Protein AF-A0A6M0RGK1-F1 (afdb_monomer_lite)

Organism: NCBI:txid2292702

pLDDT: mean 78.85, std 12.94, range [44.41, 95.88]

Secondary structure (DSSP, 8-state):
-EEEEEEETTEEEEEEEPPHHHHHHHHHH--SHHHHHHHHHIIIIIHHHHHHHS--PPP--S---------PPPHHHHHHHHHHHHHHHHHHH-GGG--HHHHHHHHHHHHHHHHHHH-PPPTT--TT--EEEHHHHHHHTTB---HHHHHHHHHHHHHHHHHHHSSPPEEEEEEETTEEEEEEEEEHHHHHHHHHHHHHHHHHHTT--B-

Foldseek 3Di:
DDFDFDQDPVGTDTDDDADPVRVLVCLVPDPDPVSVVVVCCCVPPFPVCCVVPVHDDPPPPPPPPPPPPPPDPQLVVVLVVLVVVVVVCCVVVPVVPPDVVNVLVSLVVNQVSVQVVQPDDPPPDDPPFDKDFLCVLLVVVQWDDDPVCSVVLNVVVQVVCCVPVVDGFDWGFHQDPSDTDITGIDRCVVCVVVSVVSSCVRCVVVVTDRD

Sequence (211 aa):
MELGLSDTLGGKQDLLTVNEPGLYELVFGSRKPEAKRFKRWLKHEVLPAIRKTGSYSLQKTDSVPEPQPLQLPPADVRLQNLAITMRDLKEMLGQDFINPRVQQNWCDMANNIVAGEQKQLPPGSEKADEWMGIVEFAEKLGYKVPQKLSSTLGKRAKAWFVETYNKNPYEERRLVNGRMCPVKLYNVTECGEGLSQIVREYLGEAGGLAA

Radius of gyration: 28.24 Å; chains: 1; bounding box: 71×49×56 Å

Structure (mmCIF, N/CA/C/O backbone):
data_AF-A0A6M0RGK1-F1
#
_entry.id   AF-A0A6M0RGK1-F1
#
loop_
_atom_site.group_PDB
_atom_site.id
_atom_site.type_symbol
_atom_site.label_atom_id
_atom_site.label_alt_id
_atom_site.label_comp_id
_atom_site.label_asym_id
_atom_site.label_entity_id
_atom_site.label_seq_id
_atom_site.pdbx_PDB_ins_code
_atom_site.Cartn_x
_atom_site.Cartn_y
_atom_site.Cartn_z
_atom_site.occupancy
_atom_site.B_iso_or_equiv
_atom_site.auth_seq_id
_atom_site.auth_comp_id
_atom_site.auth_asym_id
_atom_site.auth_atom_id
_atom_site.pdbx_PDB_model_num
ATOM 1 N N . MET A 1 1 ? -40.152 -4.691 -8.424 1.00 58.56 1 MET A N 1
ATOM 2 C CA . MET A 1 1 ? -39.294 -5.861 -8.136 1.00 58.56 1 MET A CA 1
ATOM 3 C C . MET A 1 1 ? -38.786 -6.372 -9.461 1.00 58.56 1 MET A C 1
ATOM 5 O O . MET A 1 1 ? -39.557 -6.358 -10.413 1.00 58.56 1 MET A O 1
ATOM 9 N N . GLU A 1 2 ? -37.524 -6.764 -9.524 1.00 66.75 2 GLU A N 1
ATOM 10 C CA . GLU A 1 2 ? -36.888 -7.269 -10.740 1.00 66.75 2 GLU A CA 1
ATOM 11 C C . GLU A 1 2 ? -36.177 -8.587 -10.410 1.00 66.75 2 GLU A C 1
ATOM 13 O O . GLU A 1 2 ? -35.810 -8.822 -9.255 1.00 66.75 2 GLU A O 1
ATOM 18 N N . LEU A 1 3 ? -36.055 -9.476 -11.395 1.00 63.09 3 LEU A N 1
ATOM 19 C CA . LEU A 1 3 ? -35.300 -10.717 -11.245 1.00 63.09 3 LEU A CA 1
ATOM 20 C C . LEU A 1 3 ? -33.860 -10.437 -11.673 1.00 63.09 3 LEU A C 1
ATOM 22 O O . LEU A 1 3 ? -33.586 -10.226 -12.852 1.00 63.09 3 LEU A O 1
ATOM 26 N N . GLY A 1 4 ? -32.953 -10.385 -10.700 1.00 65.06 4 GLY A N 1
ATOM 27 C CA . GLY A 1 4 ? -31.522 -10.250 -10.946 1.00 65.06 4 GLY A CA 1
ATOM 28 C C . GLY A 1 4 ? -30.856 -11.620 -10.954 1.00 65.06 4 GLY A C 1
ATOM 29 O O . GLY A 1 4 ? -30.989 -12.367 -9.989 1.00 65.06 4 GLY A O 1
ATOM 30 N N . LEU A 1 5 ? -30.109 -11.939 -12.009 1.00 72.25 5 LEU A N 1
ATOM 31 C CA . LEU A 1 5 ? -29.257 -13.128 -12.033 1.00 72.25 5 LEU A CA 1
ATOM 32 C C . LEU A 1 5 ? -27.974 -12.834 -11.252 1.00 72.25 5 LEU A C 1
ATOM 34 O O . LEU A 1 5 ? -27.202 -11.956 -11.639 1.00 72.25 5 LEU A O 1
ATOM 38 N N . SER A 1 6 ? -27.734 -13.564 -10.166 1.00 72.88 6 SER A N 1
ATOM 39 C CA . SER A 1 6 ? -26.485 -13.483 -9.404 1.00 72.88 6 SER A CA 1
ATOM 40 C C . SER A 1 6 ? -25.785 -14.835 -9.405 1.00 72.88 6 SER A C 1
ATOM 42 O O . SER A 1 6 ? -26.433 -15.876 -9.294 1.00 72.88 6 SER A O 1
ATOM 44 N N . ASP A 1 7 ? -24.468 -14.819 -9.591 1.00 76.69 7 ASP A N 1
ATOM 45 C CA . ASP A 1 7 ? -23.655 -16.031 -9.606 1.00 76.69 7 ASP A CA 1
ATOM 46 C C . ASP A 1 7 ? -23.232 -16.367 -8.175 1.00 76.69 7 ASP A C 1
ATOM 48 O O . ASP A 1 7 ? -22.549 -15.579 -7.514 1.00 76.69 7 ASP A O 1
ATOM 52 N N . THR A 1 8 ? -23.687 -17.510 -7.669 1.00 78.75 8 THR A N 1
ATOM 53 C CA . THR A 1 8 ? -23.307 -18.014 -6.347 1.00 78.75 8 THR A CA 1
ATOM 54 C C . THR A 1 8 ? -22.488 -19.294 -6.497 1.00 78.75 8 THR A C 1
ATOM 56 O O . THR A 1 8 ? -22.391 -19.871 -7.575 1.00 78.75 8 THR A O 1
ATOM 59 N N . LEU A 1 9 ? -21.900 -19.792 -5.404 1.00 77.25 9 LEU A N 1
ATOM 60 C CA . LEU A 1 9 ? -21.129 -21.049 -5.415 1.00 77.25 9 LEU A CA 1
ATOM 61 C C . LEU A 1 9 ? -21.944 -22.271 -5.902 1.00 77.25 9 LEU A C 1
ATOM 63 O O . LEU A 1 9 ? -21.358 -23.300 -6.223 1.00 77.25 9 LEU A O 1
ATOM 67 N N . GLY A 1 10 ? -23.279 -22.164 -5.956 1.00 81.81 10 GLY A N 1
ATOM 68 C CA . GLY A 1 10 ? -24.193 -23.169 -6.509 1.00 81.81 10 GLY A CA 1
ATOM 69 C C . GLY A 1 10 ? -24.655 -22.907 -7.952 1.00 81.81 10 GLY A C 1
ATOM 70 O O . GLY A 1 10 ? -25.539 -23.619 -8.424 1.00 81.81 10 GLY A O 1
ATOM 71 N N . GLY A 1 11 ? -24.095 -21.909 -8.643 1.00 84.62 11 GLY A N 1
ATOM 72 C CA . GLY A 1 11 ? -24.464 -21.491 -9.998 1.00 84.62 11 GLY A CA 1
ATOM 73 C C . GLY A 1 11 ? -25.343 -20.236 -10.042 1.00 84.62 11 GLY A C 1
ATOM 74 O O . GLY A 1 11 ? -25.617 -19.604 -9.021 1.00 84.62 11 GLY A O 1
ATOM 75 N N . LYS A 1 12 ? -25.802 -19.871 -11.248 1.00 79.56 12 LYS A N 1
ATOM 76 C CA . LYS A 1 12 ? -26.669 -18.700 -11.460 1.00 79.56 12 LYS A CA 1
ATOM 77 C C . LYS A 1 12 ? -28.018 -18.894 -10.771 1.00 79.56 12 LYS A C 1
ATOM 79 O O . LYS A 1 12 ? -28.740 -19.839 -11.083 1.00 79.56 12 LYS A O 1
ATOM 84 N N . GLN A 1 13 ? -28.358 -17.979 -9.869 1.00 80.94 13 GLN A N 1
ATOM 85 C CA . GLN A 1 13 ? -29.617 -17.975 -9.132 1.00 80.94 13 GLN A CA 1
ATOM 86 C C . GLN A 1 13 ? -30.425 -16.715 -9.436 1.00 80.94 13 GLN A C 1
ATOM 88 O O . GLN A 1 13 ? -29.873 -15.614 -9.518 1.00 80.94 13 GLN A O 1
ATOM 93 N N . ASP A 1 14 ? -31.740 -16.890 -9.555 1.00 78.62 14 ASP A N 1
ATOM 94 C CA . ASP A 1 14 ? -32.689 -15.786 -9.633 1.00 78.62 14 ASP A CA 1
ATOM 95 C C . ASP A 1 14 ? -32.871 -15.179 -8.239 1.00 78.62 14 ASP A C 1
ATOM 97 O O . ASP A 1 14 ? -33.408 -15.810 -7.323 1.00 78.62 14 ASP A O 1
ATOM 101 N N . LEU A 1 15 ? -32.418 -13.939 -8.068 1.00 78.12 15 LEU A N 1
ATOM 102 C CA . LEU A 1 15 ? -32.635 -13.158 -6.859 1.00 78.12 15 LEU A CA 1
ATOM 103 C C . LEU A 1 15 ? -33.769 -12.161 -7.074 1.00 78.12 15 LEU A C 1
ATOM 105 O O . LEU A 1 15 ? -33.797 -11.410 -8.049 1.00 78.12 15 LEU A O 1
ATOM 109 N N . LEU A 1 16 ? -34.670 -12.103 -6.095 1.00 78.69 16 LEU A N 1
ATOM 110 C CA . LEU A 1 16 ? -35.633 -11.016 -5.978 1.00 78.69 16 LEU A CA 1
ATOM 111 C C . LEU A 1 16 ? -34.896 -9.767 -5.504 1.00 78.69 16 LEU A C 1
ATOM 113 O O . LEU A 1 16 ? -34.597 -9.618 -4.317 1.00 78.69 16 LEU A O 1
ATOM 117 N N . THR A 1 17 ? -34.606 -8.866 -6.434 1.00 81.56 17 THR A N 1
ATOM 118 C CA . THR A 1 17 ? -34.000 -7.576 -6.128 1.00 81.56 17 THR A CA 1
ATOM 119 C C . THR A 1 17 ? -35.061 -6.481 -6.139 1.00 81.56 17 THR A C 1
ATOM 121 O O . THR A 1 17 ? -36.075 -6.512 -6.852 1.00 81.56 17 THR A O 1
ATOM 124 N N . VAL A 1 18 ? -34.860 -5.499 -5.265 1.00 84.94 18 VAL A N 1
ATOM 125 C CA . VAL A 1 18 ? -35.726 -4.327 -5.171 1.00 84.94 18 VAL A CA 1
ATOM 126 C C . VAL A 1 18 ? -34.992 -3.166 -5.823 1.00 84.94 18 VAL A C 1
ATOM 128 O O . VAL A 1 18 ? -33.877 -2.838 -5.429 1.00 84.94 18 VAL A O 1
ATOM 131 N N . ASN A 1 19 ? -35.625 -2.557 -6.821 1.00 88.75 19 ASN A N 1
ATOM 132 C CA . ASN A 1 19 ? -35.123 -1.340 -7.445 1.00 88.75 19 ASN A CA 1
ATOM 133 C C . ASN A 1 19 ? -35.376 -0.120 -6.544 1.00 88.75 19 ASN A C 1
ATOM 135 O O . ASN A 1 19 ? -36.154 -0.178 -5.593 1.00 88.75 19 ASN A O 1
ATOM 139 N N . GLU A 1 20 ? -34.734 1.003 -6.841 1.00 86.94 20 GLU A N 1
ATOM 140 C CA . GLU A 1 20 ? -34.843 2.217 -6.026 1.00 86.94 20 GLU A CA 1
ATOM 141 C C . GLU A 1 20 ? -36.294 2.724 -5.838 1.00 86.94 20 GLU A C 1
ATOM 143 O O . GLU A 1 20 ? -36.681 2.980 -4.693 1.00 86.94 20 GLU A O 1
ATOM 148 N N . PRO A 1 21 ? -37.162 2.776 -6.871 1.00 88.06 21 PRO A N 1
ATOM 149 C CA . PRO A 1 21 ? -38.572 3.122 -6.675 1.00 88.06 21 PRO A CA 1
ATOM 150 C C . PRO A 1 21 ? -39.297 2.170 -5.712 1.00 88.06 21 PRO A C 1
ATOM 152 O O . PRO A 1 21 ? -39.984 2.617 -4.793 1.00 88.06 21 PRO A O 1
ATOM 155 N N . GLY A 1 22 ? -39.087 0.857 -5.862 1.00 88.50 22 GLY A N 1
ATOM 156 C CA . GLY A 1 22 ? -39.668 -0.153 -4.978 1.00 88.50 22 GLY A CA 1
ATOM 157 C C . GLY A 1 22 ? -39.123 -0.076 -3.551 1.00 88.50 22 GLY A C 1
ATOM 158 O O . GLY A 1 22 ? -39.857 -0.310 -2.591 1.00 88.50 22 GLY A O 1
ATOM 159 N N . LEU A 1 23 ? -37.856 0.307 -3.381 1.00 90.25 23 LEU A N 1
ATOM 160 C CA . LEU A 1 23 ? -37.265 0.555 -2.070 1.00 90.25 23 LEU A CA 1
ATOM 161 C C . LEU A 1 23 ? -37.997 1.705 -1.375 1.00 90.25 23 LEU A C 1
ATOM 163 O O . LEU A 1 23 ? -38.370 1.576 -0.207 1.00 90.25 23 LEU A O 1
ATOM 167 N N . TYR A 1 24 ? -38.248 2.809 -2.082 1.00 91.06 24 TYR A N 1
ATOM 168 C CA . TYR A 1 24 ? -38.989 3.932 -1.518 1.00 91.06 24 TYR A CA 1
ATOM 169 C C . TYR A 1 24 ? -40.414 3.543 -1.132 1.00 91.06 24 TYR A C 1
ATOM 171 O O . TYR A 1 24 ? -40.824 3.838 -0.008 1.00 91.06 24 TYR A O 1
ATOM 179 N N . GLU A 1 25 ? -41.146 2.833 -1.990 1.00 91.44 25 GLU A N 1
ATOM 180 C CA . GLU A 1 25 ? -42.493 2.334 -1.677 1.00 91.44 25 GLU A CA 1
ATOM 181 C C . GLU A 1 25 ? -42.508 1.484 -0.397 1.00 91.44 25 GLU A C 1
ATOM 183 O O . GLU A 1 25 ? -43.315 1.727 0.510 1.00 91.44 25 GLU A O 1
ATOM 188 N N . LEU A 1 26 ? -41.559 0.550 -0.265 1.00 91.56 26 LEU A N 1
ATOM 189 C CA . LEU A 1 26 ? -41.409 -0.285 0.929 1.00 91.56 26 LEU A CA 1
ATOM 190 C C . LEU A 1 26 ? -41.126 0.549 2.183 1.00 91.56 26 LEU A C 1
ATOM 192 O O . LEU A 1 26 ? -41.718 0.320 3.243 1.00 91.56 26 LEU A O 1
ATOM 196 N N . VAL A 1 27 ? -40.241 1.541 2.087 1.00 93.25 27 VAL A N 1
ATOM 197 C CA . VAL A 1 27 ? -39.906 2.426 3.210 1.00 93.25 27 VAL A CA 1
ATOM 198 C C . VAL A 1 27 ? -41.099 3.310 3.592 1.00 93.25 27 VAL A C 1
ATOM 200 O O . VAL A 1 27 ? -41.362 3.516 4.786 1.00 93.25 27 VAL A O 1
ATOM 203 N N . PHE A 1 28 ? -41.875 3.790 2.617 1.00 92.50 28 PHE A N 1
ATOM 204 C CA . PHE A 1 28 ? -43.069 4.588 2.879 1.00 92.50 28 PHE A CA 1
ATOM 205 C C . PHE A 1 28 ? -44.164 3.772 3.575 1.00 92.50 28 PHE A C 1
ATOM 207 O O . PHE A 1 28 ? -44.712 4.256 4.575 1.00 92.50 28 PHE A O 1
ATOM 214 N N . GLY A 1 29 ? -44.395 2.526 3.150 1.00 91.69 29 GLY A N 1
ATOM 215 C CA . GLY A 1 29 ? -45.343 1.590 3.770 1.00 91.69 29 GLY A CA 1
ATOM 216 C C . GLY A 1 29 ? -44.887 0.995 5.113 1.00 91.69 29 GLY A C 1
ATOM 217 O O . GLY A 1 29 ? -45.711 0.555 5.915 1.00 91.69 29 GLY A O 1
ATOM 218 N N . SER A 1 30 ? -43.586 1.008 5.415 1.00 94.62 30 SER A N 1
ATOM 219 C CA . SER A 1 30 ? -43.039 0.380 6.624 1.00 94.62 30 SER A CA 1
ATOM 220 C C . SER A 1 30 ? -43.399 1.118 7.925 1.00 94.62 30 SER A C 1
ATOM 222 O O . SER A 1 30 ? -43.350 2.350 8.022 1.00 94.62 30 SER A O 1
ATOM 224 N N . ARG A 1 31 ? -43.714 0.344 8.975 1.00 94.31 31 ARG A N 1
ATOM 225 C CA . ARG A 1 31 ? -44.002 0.834 10.341 1.00 94.31 31 ARG A CA 1
ATOM 226 C C . ARG A 1 31 ? -42.780 0.827 11.271 1.00 94.31 31 ARG A C 1
ATOM 228 O O . ARG A 1 31 ? -42.896 1.307 12.401 1.00 94.31 31 ARG A O 1
ATOM 235 N N . LYS A 1 32 ? -41.632 0.314 10.810 1.00 95.00 32 LYS A N 1
ATOM 236 C CA . LYS A 1 32 ? -40.393 0.208 11.598 1.00 95.00 32 LYS A CA 1
ATOM 237 C C . LYS A 1 32 ? -39.858 1.592 12.020 1.00 95.00 32 LYS A C 1
ATOM 239 O O . LYS A 1 32 ? -40.021 2.557 11.262 1.00 95.00 32 LYS A O 1
ATOM 244 N N . PRO A 1 33 ? -39.239 1.727 13.209 1.00 93.31 33 PRO A N 1
ATOM 245 C CA . PRO A 1 33 ? -38.746 3.016 13.702 1.00 93.31 33 PRO A CA 1
ATOM 246 C C . PRO A 1 33 ? -37.676 3.634 12.789 1.00 93.31 33 PRO A C 1
ATOM 248 O O . PRO A 1 33 ? -37.674 4.849 12.588 1.00 93.31 33 PRO A O 1
ATOM 251 N N . GLU A 1 34 ? -36.836 2.823 12.151 1.00 93.62 34 GLU A N 1
ATOM 252 C CA . GLU A 1 34 ? -35.819 3.259 11.188 1.00 93.62 34 GLU A CA 1
ATOM 253 C C . GLU A 1 34 ? -36.470 3.905 9.958 1.00 93.62 34 GLU A C 1
ATOM 255 O O . GLU A 1 34 ? -36.099 5.008 9.556 1.00 93.62 34 GLU A O 1
ATOM 260 N N . ALA A 1 35 ? -37.523 3.278 9.421 1.00 94.00 35 ALA A N 1
ATOM 261 C CA . ALA A 1 35 ? -38.279 3.810 8.290 1.00 94.00 35 ALA A CA 1
ATOM 262 C C . ALA A 1 35 ? -39.006 5.118 8.644 1.00 94.00 35 ALA A C 1
ATOM 264 O O . ALA A 1 35 ? -39.109 6.020 7.813 1.00 94.00 35 ALA A O 1
ATOM 265 N N . LYS A 1 36 ? -39.492 5.267 9.885 1.00 93.94 36 LYS A N 1
ATOM 266 C CA . LYS A 1 36 ? -40.075 6.533 10.365 1.00 93.94 36 LYS A CA 1
ATOM 267 C C . LYS A 1 36 ? -39.035 7.654 10.417 1.00 93.94 36 LYS A C 1
ATOM 269 O O . LYS A 1 36 ? -39.340 8.764 9.983 1.00 93.94 36 LYS A O 1
ATOM 274 N N . ARG A 1 37 ? -37.823 7.375 10.912 1.00 93.62 37 ARG A N 1
ATOM 275 C CA . ARG A 1 37 ? -36.714 8.346 10.940 1.00 93.62 37 ARG A CA 1
ATOM 276 C C . ARG A 1 37 ? -36.333 8.786 9.530 1.00 93.62 37 ARG A C 1
ATOM 278 O O . ARG A 1 37 ? -36.287 9.986 9.276 1.00 93.62 37 ARG A O 1
ATOM 285 N N . PHE A 1 38 ? -36.170 7.835 8.613 1.00 93.56 38 PHE A N 1
ATOM 286 C CA . PHE A 1 38 ? -35.862 8.124 7.213 1.00 93.56 38 PHE A CA 1
ATOM 287 C C . PHE A 1 38 ? -36.957 8.959 6.538 1.00 93.56 38 PHE A C 1
ATOM 289 O O . PHE A 1 38 ? -36.671 10.002 5.959 1.00 93.56 38 PHE A O 1
ATOM 296 N N . LYS A 1 39 ? -38.233 8.573 6.692 1.00 94.62 39 LYS A N 1
ATOM 297 C CA . LYS A 1 39 ? -39.378 9.355 6.193 1.00 94.62 39 LYS A CA 1
ATOM 298 C C . LYS A 1 39 ? -39.377 10.790 6.712 1.00 94.62 39 LYS A C 1
ATOM 300 O O . LYS A 1 39 ? -39.697 11.708 5.962 1.00 94.62 39 LYS A O 1
ATOM 305 N N . ARG A 1 40 ? -39.072 10.984 7.998 1.00 94.56 40 ARG A N 1
ATOM 306 C CA . ARG A 1 40 ? -39.027 12.312 8.617 1.00 94.56 40 ARG A CA 1
ATOM 307 C C . ARG A 1 40 ? -37.890 13.147 8.036 1.00 94.56 40 ARG A C 1
ATOM 309 O O . ARG A 1 40 ? -38.146 14.274 7.629 1.00 94.56 40 ARG A O 1
ATOM 316 N N . TRP A 1 41 ? -36.686 12.587 7.959 1.00 94.31 41 TRP A N 1
ATOM 317 C CA . TRP A 1 41 ? -35.528 13.235 7.341 1.00 94.31 41 TRP A CA 1
ATOM 318 C C . TRP A 1 41 ? -35.828 13.655 5.897 1.00 94.31 41 TRP A C 1
ATOM 320 O O . TRP A 1 41 ? -35.710 14.826 5.544 1.00 94.31 41 TRP A O 1
ATOM 330 N N . LEU A 1 42 ? -36.368 12.738 5.094 1.00 94.19 42 LEU A N 1
ATOM 331 C CA . LEU A 1 42 ? -36.682 13.008 3.696 1.00 94.19 42 LEU A CA 1
ATOM 332 C C . LEU A 1 42 ? -37.739 14.118 3.529 1.00 94.19 42 LEU A C 1
ATOM 334 O O . LEU A 1 42 ? -37.588 14.995 2.683 1.00 94.19 42 LEU A O 1
ATOM 338 N N . LYS A 1 43 ? -38.791 14.126 4.361 1.00 93.94 43 LYS A N 1
ATOM 339 C CA . LYS A 1 43 ? -39.887 15.113 4.281 1.00 93.94 43 LYS A CA 1
ATOM 340 C C . LYS A 1 43 ? -39.548 16.488 4.847 1.00 93.94 43 LYS A C 1
ATOM 342 O O . LYS A 1 43 ? -40.086 17.474 4.355 1.00 93.94 43 LYS A O 1
ATOM 347 N N . HIS A 1 44 ? -38.746 16.555 5.905 1.00 94.62 44 HIS A N 1
ATOM 348 C CA . HIS A 1 44 ? -38.489 17.810 6.616 1.00 94.62 44 HIS A CA 1
ATOM 349 C C . HIS A 1 44 ? -37.167 18.467 6.229 1.00 94.62 44 HIS A C 1
ATOM 351 O O . HIS A 1 44 ? -37.043 19.677 6.387 1.00 94.62 44 HIS A O 1
ATOM 357 N N . GLU A 1 45 ? -36.213 17.700 5.708 1.00 92.50 45 GLU A N 1
ATOM 358 C CA . GLU A 1 45 ? -34.874 18.190 5.398 1.00 92.50 45 GLU A CA 1
ATOM 359 C C . GLU A 1 45 ? -34.606 18.142 3.892 1.00 92.50 45 GLU A C 1
ATOM 361 O O . GLU A 1 45 ? -34.469 19.186 3.259 1.00 92.50 45 GLU A O 1
ATOM 366 N N . VAL A 1 46 ? -34.640 16.946 3.298 1.00 93.50 46 VAL A N 1
ATOM 367 C CA . VAL A 1 46 ? -34.206 16.721 1.909 1.00 93.50 46 VAL A CA 1
ATOM 368 C C . VAL A 1 46 ? -35.144 17.372 0.894 1.00 93.50 46 VAL A C 1
ATOM 370 O O . VAL A 1 46 ? -34.725 18.237 0.129 1.00 93.50 46 VAL A O 1
ATOM 373 N N . LEU A 1 47 ? -36.426 16.989 0.876 1.00 95.25 47 LEU A N 1
ATOM 374 C CA . LEU A 1 47 ? -37.379 17.495 -0.119 1.00 95.25 47 LEU A CA 1
ATOM 375 C C . LEU A 1 47 ? -37.596 19.014 -0.019 1.00 95.25 47 LEU A C 1
ATOM 377 O O . LEU A 1 47 ? -37.617 19.669 -1.065 1.00 95.25 47 LEU A O 1
ATOM 381 N N . PRO A 1 48 ? -37.731 19.618 1.183 1.00 95.25 48 PRO A N 1
ATOM 382 C CA . PRO A 1 48 ? -37.827 21.068 1.298 1.00 95.25 48 PRO A CA 1
ATOM 383 C C . PRO A 1 48 ? -36.566 21.789 0.823 1.00 95.25 48 PRO A C 1
ATOM 385 O O . PRO A 1 48 ? -36.699 22.848 0.215 1.00 95.25 48 PRO A O 1
ATOM 388 N N . ALA A 1 49 ? -35.372 21.236 1.075 1.00 92.94 49 ALA A N 1
ATOM 389 C CA . ALA A 1 49 ? -34.123 21.792 0.567 1.00 92.94 49 ALA A CA 1
ATOM 390 C C . ALA A 1 49 ? -34.102 21.756 -0.964 1.00 92.94 49 ALA A C 1
ATOM 392 O O . ALA A 1 49 ? -34.083 22.818 -1.574 1.00 92.94 49 ALA A O 1
ATOM 393 N N . ILE A 1 50 ? -34.268 20.583 -1.588 1.00 95.50 50 ILE A N 1
ATOM 394 C CA . ILE A 1 50 ? -34.287 20.448 -3.058 1.00 95.50 50 ILE A CA 1
ATOM 395 C C . ILE A 1 50 ? -35.327 21.382 -3.689 1.00 95.50 50 ILE A C 1
ATOM 397 O O . ILE A 1 50 ? -35.031 22.051 -4.674 1.00 95.50 50 ILE A O 1
ATOM 401 N N . ARG A 1 51 ? -36.530 21.496 -3.110 1.00 95.88 51 ARG A N 1
ATOM 402 C CA . ARG A 1 51 ? -37.573 22.397 -3.627 1.00 95.88 51 ARG A CA 1
ATOM 403 C C . ARG A 1 51 ? -37.172 23.876 -3.574 1.00 95.88 51 ARG A C 1
ATOM 405 O O . ARG A 1 51 ? -37.616 24.641 -4.424 1.00 95.88 51 ARG A O 1
ATOM 412 N N . LYS A 1 52 ? -36.405 24.293 -2.564 1.00 91.31 52 LYS A N 1
ATOM 413 C CA . LYS A 1 52 ? -35.986 25.691 -2.373 1.00 91.31 52 LYS A CA 1
ATOM 414 C C . LYS A 1 52 ? -34.715 26.040 -3.146 1.00 91.31 52 LYS A C 1
ATOM 416 O O . LYS A 1 52 ? -34.629 27.142 -3.670 1.00 91.31 52 LYS A O 1
ATOM 421 N N . THR A 1 53 ? -33.736 25.138 -3.183 1.00 91.75 53 THR A N 1
ATOM 422 C CA . THR A 1 53 ? -32.378 25.403 -3.691 1.00 91.75 53 THR A CA 1
ATOM 423 C C . THR A 1 53 ? -32.046 24.658 -4.981 1.00 91.75 53 THR A C 1
ATOM 425 O O . THR A 1 53 ? -30.998 24.905 -5.565 1.00 91.75 53 THR A O 1
ATOM 428 N N . GLY A 1 54 ? -32.901 23.739 -5.438 1.00 92.00 54 GLY A N 1
ATOM 429 C CA . GLY A 1 54 ? -32.660 22.898 -6.618 1.00 92.00 54 GLY A CA 1
ATOM 430 C C . GLY A 1 54 ? -31.706 21.724 -6.375 1.00 92.00 54 GLY A C 1
ATOM 431 O O . GLY A 1 54 ? -31.519 20.891 -7.256 1.00 92.00 54 GLY A O 1
ATOM 432 N N . SER A 1 55 ? -31.118 21.621 -5.183 1.00 89.31 55 SER A N 1
ATOM 433 C CA . SER A 1 55 ? -30.197 20.551 -4.800 1.00 89.31 55 SER A CA 1
ATOM 434 C C . SER A 1 55 ? -30.221 20.326 -3.290 1.00 89.31 55 SER A C 1
ATOM 436 O O . SER A 1 55 ? -30.563 21.221 -2.518 1.00 89.31 55 SER A O 1
ATOM 438 N N . TYR A 1 56 ? -29.851 19.124 -2.856 1.00 88.75 56 TYR A N 1
ATOM 439 C CA . TYR A 1 56 ? -29.562 18.831 -1.457 1.00 88.75 56 TYR A CA 1
ATOM 440 C C . TYR A 1 56 ? -28.138 18.307 -1.383 1.00 88.75 56 TYR A C 1
ATOM 442 O O . TYR A 1 56 ? -27.843 17.216 -1.865 1.00 88.75 56 TYR A O 1
ATOM 450 N N . SER A 1 57 ? -27.258 19.112 -0.799 1.00 83.25 57 SER A N 1
ATOM 451 C CA . SER A 1 57 ? -25.955 18.643 -0.360 1.00 83.25 57 SER A CA 1
ATOM 452 C C . SER A 1 57 ? -26.070 18.404 1.130 1.00 83.25 57 SER A C 1
ATOM 454 O O . SER A 1 57 ? -26.415 19.323 1.875 1.00 83.25 57 SER A O 1
ATOM 456 N N . LEU A 1 58 ? -25.723 17.199 1.578 1.00 78.62 58 LEU A N 1
ATOM 457 C CA . LEU A 1 58 ? -25.205 17.069 2.932 1.00 78.62 58 LEU A CA 1
ATOM 458 C C . LEU A 1 58 ? -24.057 18.073 2.987 1.00 78.62 58 LEU A C 1
ATOM 460 O O . LEU A 1 58 ? -23.162 18.010 2.137 1.00 78.62 58 LEU A O 1
ATOM 464 N N . GLN A 1 59 ? -24.149 19.078 3.861 1.00 62.81 59 GLN A N 1
ATOM 465 C CA . GLN A 1 59 ? -23.006 19.944 4.110 1.00 62.81 59 GLN A CA 1
ATOM 466 C C . GLN A 1 59 ? -21.854 18.988 4.366 1.00 62.81 59 GLN A C 1
ATOM 468 O O . GLN A 1 59 ? -21.959 18.144 5.260 1.00 62.81 59 GLN A O 1
ATOM 473 N N . LYS A 1 60 ? -20.844 19.024 3.488 1.00 50.59 60 LYS A N 1
ATOM 474 C CA . LYS A 1 60 ? -19.600 18.294 3.673 1.00 50.59 60 LYS A CA 1
ATOM 475 C C . LYS A 1 60 ? -19.159 18.733 5.053 1.00 50.59 60 LYS A C 1
ATOM 477 O O . LYS A 1 60 ? -18.780 19.889 5.203 1.00 50.59 60 LYS A O 1
ATOM 482 N N . THR A 1 61 ? -19.389 17.879 6.049 1.00 48.34 61 THR A N 1
ATOM 483 C CA . THR A 1 61 ? -18.988 18.131 7.425 1.00 48.34 61 THR A CA 1
ATOM 484 C C . THR A 1 61 ? -17.560 18.591 7.293 1.00 48.34 61 THR A C 1
ATOM 486 O O . THR A 1 61 ? -16.801 17.883 6.617 1.00 48.34 61 THR A O 1
ATOM 489 N N . ASP A 1 62 ? -17.299 19.822 7.745 1.00 51.97 62 ASP A N 1
ATOM 490 C CA . ASP A 1 62 ? -16.040 20.532 7.559 1.00 51.97 62 ASP A CA 1
ATOM 491 C C . ASP A 1 62 ? -14.934 19.512 7.530 1.00 51.97 62 ASP A C 1
ATOM 493 O O . ASP A 1 62 ? -14.816 18.758 8.498 1.00 51.97 62 ASP A O 1
ATOM 497 N N . SER A 1 63 ? -14.294 19.405 6.358 1.00 53.25 63 SER A N 1
ATOM 498 C CA . SER A 1 63 ? -13.199 18.493 6.054 1.00 53.25 63 SER A CA 1
ATOM 499 C C . SER A 1 63 ? -12.674 17.879 7.338 1.00 53.25 63 SER A C 1
ATOM 501 O O . SER A 1 63 ? -11.944 18.564 8.057 1.00 53.25 63 SER A O 1
ATOM 503 N N . VAL A 1 64 ? -13.076 16.638 7.662 1.00 56.78 64 VAL A N 1
ATOM 504 C CA . VAL A 1 64 ? -12.240 15.825 8.549 1.00 56.78 64 VAL A CA 1
ATOM 505 C C . VAL A 1 64 ? -10.868 16.012 7.926 1.00 56.78 64 VAL A C 1
ATOM 507 O O . VAL A 1 64 ? -10.749 15.660 6.744 1.00 56.78 64 VAL A O 1
ATOM 510 N N . PRO A 1 65 ? -9.929 16.720 8.594 1.00 59.94 65 PRO A N 1
ATOM 511 C CA . PRO A 1 65 ? -8.649 17.004 7.986 1.00 59.94 65 PRO A CA 1
ATOM 512 C C . PRO A 1 65 ? -8.174 15.651 7.517 1.00 59.94 65 PRO A C 1
ATOM 514 O O . PRO A 1 65 ? -8.217 14.704 8.311 1.00 59.94 65 PRO A O 1
ATOM 517 N N . GLU A 1 66 ? -7.893 15.539 6.217 1.00 60.62 66 GLU A N 1
ATOM 518 C CA . GLU A 1 66 ? -7.332 14.319 5.659 1.00 60.62 66 GLU A CA 1
ATOM 519 C C . GLU A 1 66 ? -6.291 13.852 6.672 1.00 60.62 66 GLU A C 1
ATOM 521 O O . GLU A 1 66 ? -5.462 14.692 7.047 1.00 60.62 66 GLU A O 1
ATOM 526 N N . PRO A 1 67 ? -6.457 12.650 7.268 1.00 60.00 67 PRO A N 1
ATOM 527 C CA . PRO A 1 67 ? -5.739 12.289 8.475 1.00 60.00 67 PRO A CA 1
ATOM 528 C C . PRO A 1 67 ? -4.275 12.533 8.182 1.00 60.00 67 PRO A C 1
ATOM 530 O O . PRO A 1 67 ? -3.706 11.866 7.317 1.00 60.00 67 PRO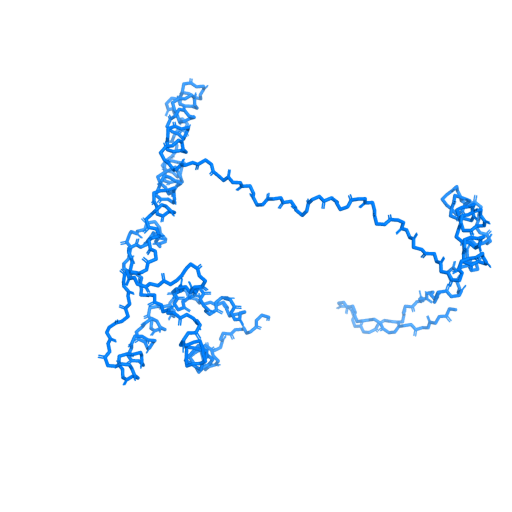 A O 1
ATOM 533 N N . GLN A 1 68 ? -3.717 13.569 8.820 1.00 60.22 68 GLN A N 1
ATOM 534 C CA . GLN A 1 68 ? -2.352 13.963 8.530 1.00 60.22 68 GLN A CA 1
ATOM 535 C C . GLN A 1 68 ? -1.526 12.705 8.754 1.00 60.22 68 GLN A C 1
ATOM 537 O O . GLN A 1 68 ? -1.717 12.056 9.793 1.00 60.22 68 GLN A O 1
ATOM 542 N N . PRO A 1 69 ? -0.691 12.301 7.782 1.00 56.78 69 PRO A N 1
ATOM 543 C CA . PRO A 1 69 ? 0.103 11.102 7.945 1.00 56.78 69 PRO A CA 1
ATOM 544 C C . PRO A 1 69 ? 0.825 11.236 9.279 1.00 56.78 69 PRO A C 1
ATOM 546 O O . PRO A 1 69 ? 1.485 12.249 9.513 1.00 56.78 69 PRO A O 1
ATOM 549 N N . LEU A 1 70 ? 0.605 10.264 10.173 1.00 59.03 70 LEU A N 1
ATOM 550 C CA . LEU A 1 70 ? 1.210 10.233 11.500 1.00 59.03 70 LEU A CA 1
ATOM 551 C C . LEU A 1 70 ? 2.702 10.510 11.333 1.00 59.03 70 LEU A C 1
ATOM 553 O O . LEU A 1 70 ? 3.439 9.669 10.816 1.00 59.03 70 LEU A O 1
ATOM 557 N N . GLN A 1 71 ? 3.133 11.710 11.722 1.00 64.12 71 GLN A N 1
ATOM 558 C CA . GLN A 1 71 ? 4.541 12.059 11.689 1.00 64.12 71 GLN A CA 1
ATOM 559 C C . GLN A 1 71 ? 5.198 11.251 12.795 1.00 64.12 71 GLN A C 1
ATOM 561 O O . GLN A 1 71 ? 5.021 11.520 13.984 1.00 64.12 71 GLN A O 1
ATOM 566 N N . LEU A 1 72 ? 5.889 10.189 12.393 1.00 67.56 72 LEU A N 1
ATOM 567 C CA . LEU A 1 72 ? 6.665 9.396 13.324 1.00 67.56 72 LEU A CA 1
ATOM 568 C C . LEU A 1 72 ? 7.752 10.297 13.928 1.00 67.56 72 LEU A C 1
ATOM 570 O O . LEU A 1 72 ? 8.339 11.102 13.200 1.00 67.56 72 LEU A O 1
ATOM 574 N N . PRO A 1 73 ? 8.046 10.161 15.233 1.00 79.00 73 PRO A N 1
ATOM 575 C CA . PRO A 1 73 ? 9.173 10.856 15.831 1.00 79.00 73 PRO A CA 1
ATOM 576 C C . PRO A 1 73 ? 10.477 10.541 15.078 1.00 79.00 73 PRO A C 1
ATOM 578 O O . PRO A 1 73 ? 10.567 9.488 14.433 1.00 79.00 73 PRO A O 1
ATOM 581 N N . PRO A 1 74 ? 11.498 11.405 15.192 1.00 80.38 74 PRO A N 1
ATOM 582 C CA . PRO A 1 74 ? 12.854 11.116 14.728 1.00 80.38 74 PRO A CA 1
ATOM 583 C C . PRO A 1 74 ? 13.333 9.719 15.164 1.00 80.38 74 PRO A C 1
ATOM 585 O O . PRO A 1 74 ? 12.881 9.188 16.190 1.00 80.38 74 PRO A O 1
ATOM 588 N N . ALA A 1 75 ? 14.164 9.048 14.363 1.00 74.56 75 ALA A N 1
ATOM 589 C CA . ALA A 1 75 ? 14.432 7.633 14.599 1.00 74.56 75 ALA A CA 1
ATOM 590 C C . ALA A 1 75 ? 15.336 7.407 15.813 1.00 74.56 75 ALA A C 1
ATOM 592 O O . ALA A 1 75 ? 15.169 6.391 16.482 1.00 74.56 75 ALA A O 1
ATOM 593 N N . ASP A 1 76 ? 16.175 8.371 16.188 1.00 75.06 76 ASP A N 1
ATOM 594 C CA . ASP A 1 76 ? 16.861 8.409 17.483 1.00 75.06 76 ASP A CA 1
ATOM 595 C C . ASP A 1 76 ? 15.873 8.315 18.661 1.00 75.06 76 ASP A C 1
ATOM 597 O O . ASP A 1 76 ? 16.027 7.451 19.529 1.00 75.06 76 ASP A O 1
ATOM 601 N N . VAL A 1 77 ? 14.797 9.108 18.652 1.00 80.38 77 VAL A N 1
ATOM 602 C CA . VAL A 1 77 ? 13.734 9.063 19.673 1.00 80.38 77 VAL A CA 1
ATOM 603 C C . VAL A 1 77 ? 12.996 7.724 19.631 1.00 80.38 77 VAL A C 1
ATOM 605 O O . VAL A 1 77 ? 12.688 7.135 20.668 1.00 80.38 77 VAL A O 1
ATOM 608 N N . ARG A 1 78 ? 12.731 7.189 18.436 1.00 83.50 78 ARG A N 1
ATOM 609 C CA . ARG A 1 78 ? 12.068 5.883 18.282 1.00 83.50 78 ARG A CA 1
ATOM 610 C C . ARG A 1 78 ? 12.927 4.732 18.799 1.00 83.50 78 ARG A C 1
ATOM 612 O O . ARG A 1 78 ? 12.381 3.829 19.429 1.00 83.50 78 ARG A O 1
ATOM 619 N N . LEU A 1 79 ? 14.240 4.762 18.570 1.00 82.31 79 LEU A N 1
ATOM 620 C CA . LEU A 1 79 ? 15.188 3.780 19.104 1.00 82.31 79 LEU A CA 1
ATOM 621 C C . LEU A 1 79 ? 15.260 3.855 20.629 1.00 82.31 79 LEU A C 1
ATOM 623 O O . LEU A 1 79 ? 15.259 2.815 21.285 1.00 82.31 79 LEU A O 1
ATOM 627 N N . GLN A 1 80 ? 15.270 5.065 21.194 1.00 82.81 80 GLN A N 1
ATOM 628 C CA . GLN A 1 80 ? 15.236 5.261 22.643 1.00 82.81 80 GLN A CA 1
ATOM 629 C C . GLN A 1 80 ? 13.948 4.703 23.254 1.00 82.81 80 GLN A C 1
ATOM 631 O O . GLN A 1 80 ? 14.017 3.896 24.179 1.00 82.81 80 GLN A O 1
ATOM 636 N N . ASN A 1 81 ? 12.784 5.053 22.700 1.00 87.19 81 ASN A N 1
ATOM 637 C CA . ASN A 1 81 ? 11.492 4.543 23.165 1.00 87.19 81 ASN A CA 1
ATOM 638 C C . ASN A 1 81 ? 11.429 3.016 23.085 1.00 87.19 81 ASN A C 1
ATOM 640 O O . ASN A 1 81 ? 10.985 2.360 24.023 1.00 87.19 81 ASN A O 1
ATOM 644 N N . LEU A 1 82 ? 11.925 2.439 21.991 1.00 85.38 82 LEU A N 1
ATOM 645 C CA . LEU A 1 82 ? 12.012 0.996 21.816 1.00 85.38 82 LEU A CA 1
ATOM 646 C C . LEU A 1 82 ? 12.899 0.354 22.896 1.00 85.38 82 LEU A C 1
ATOM 648 O O . LEU A 1 82 ? 12.463 -0.587 23.553 1.00 85.38 82 LEU A O 1
ATOM 652 N N . ALA A 1 83 ? 14.087 0.898 23.160 1.00 85.62 83 ALA A N 1
ATOM 653 C CA . ALA A 1 83 ? 14.973 0.402 24.213 1.00 85.62 83 ALA A CA 1
ATOM 654 C C . ALA A 1 83 ? 14.356 0.511 25.622 1.00 85.62 83 ALA A C 1
ATOM 656 O O . ALA A 1 83 ? 14.526 -0.401 26.433 1.00 85.62 83 ALA A O 1
ATOM 657 N N . ILE A 1 84 ? 13.621 1.592 25.904 1.00 88.75 84 ILE A N 1
ATOM 658 C CA . ILE A 1 84 ? 12.882 1.774 27.163 1.00 88.75 84 ILE A CA 1
ATOM 659 C C . ILE A 1 84 ? 11.802 0.700 27.286 1.00 88.75 84 ILE A C 1
ATOM 661 O O . ILE A 1 84 ? 11.822 -0.071 28.238 1.00 88.75 84 ILE A O 1
ATOM 665 N N . THR A 1 85 ? 10.942 0.553 26.273 1.00 85.38 85 THR A N 1
ATOM 666 C CA . THR A 1 85 ? 9.876 -0.462 26.300 1.00 85.38 85 THR A CA 1
ATOM 667 C C . THR A 1 85 ? 10.420 -1.882 26.461 1.00 85.38 85 THR A C 1
ATOM 669 O O . THR A 1 85 ? 9.810 -2.701 27.139 1.00 85.38 85 THR A O 1
ATOM 672 N N . MET A 1 86 ? 11.591 -2.183 25.891 1.00 82.88 86 MET A N 1
ATOM 673 C CA . MET A 1 86 ? 12.257 -3.476 26.072 1.00 82.88 86 MET A CA 1
ATOM 674 C C . MET A 1 86 ? 12.701 -3.708 27.510 1.00 82.88 86 MET A C 1
ATOM 676 O O . MET A 1 86 ? 12.552 -4.818 28.022 1.00 82.88 86 MET A O 1
ATOM 680 N N . ARG A 1 87 ? 13.271 -2.681 28.149 1.00 85.00 87 ARG A N 1
ATOM 681 C CA . ARG A 1 87 ? 13.666 -2.742 29.556 1.00 85.00 87 ARG A CA 1
ATOM 682 C C . ARG A 1 87 ? 12.438 -2.985 30.429 1.00 85.00 87 ARG A C 1
ATOM 684 O O . ARG A 1 87 ? 12.438 -3.946 31.191 1.00 85.00 87 ARG A O 1
ATOM 691 N N . ASP A 1 88 ? 11.387 -2.200 30.226 1.00 86.88 88 ASP A N 1
ATOM 692 C CA . ASP A 1 88 ? 10.157 -2.272 31.015 1.00 86.88 88 ASP A CA 1
ATOM 693 C C . ASP A 1 88 ? 9.465 -3.633 30.853 1.00 86.88 88 ASP A C 1
ATOM 695 O O . ASP A 1 88 ? 9.089 -4.269 31.835 1.00 86.88 88 ASP A O 1
ATOM 699 N N . LEU A 1 89 ? 9.356 -4.144 29.621 1.00 81.56 89 LEU A N 1
ATOM 700 C CA . LEU A 1 89 ? 8.773 -5.464 29.357 1.00 81.56 89 LEU A CA 1
ATOM 701 C C . LEU A 1 89 ? 9.583 -6.593 29.995 1.00 81.56 89 LEU A C 1
ATOM 703 O O . LEU A 1 89 ? 9.002 -7.540 30.525 1.00 81.56 89 LEU A O 1
ATOM 707 N N . LYS A 1 90 ? 10.917 -6.500 29.957 1.00 81.62 90 LYS A N 1
ATOM 708 C CA . LYS A 1 90 ? 11.803 -7.476 30.600 1.00 81.62 90 LYS A CA 1
ATOM 709 C C . LYS A 1 90 ? 11.631 -7.474 32.120 1.00 81.62 90 LYS A C 1
ATOM 711 O O . LYS A 1 90 ? 11.670 -8.540 32.728 1.00 81.62 90 LYS A O 1
ATOM 716 N N . GLU A 1 91 ? 11.445 -6.305 32.725 1.00 85.56 91 GLU A N 1
ATOM 717 C CA . GLU A 1 91 ? 11.187 -6.167 34.162 1.00 85.56 91 GLU A CA 1
ATOM 718 C C . GLU A 1 91 ? 9.796 -6.689 34.546 1.00 85.56 91 GLU A C 1
ATOM 720 O O . GLU A 1 91 ? 9.669 -7.416 35.528 1.00 85.56 91 GLU A O 1
ATOM 725 N N . MET A 1 92 ? 8.766 -6.389 33.749 1.00 82.81 92 MET A N 1
ATOM 726 C CA . MET A 1 92 ? 7.382 -6.802 34.013 1.00 82.81 92 MET A CA 1
ATOM 727 C C . MET A 1 92 ? 7.141 -8.306 33.856 1.00 82.81 92 MET A C 1
ATOM 729 O O . MET A 1 92 ? 6.363 -8.884 34.612 1.00 82.81 92 MET A O 1
ATOM 733 N N . LEU A 1 93 ? 7.755 -8.934 32.850 1.00 77.38 93 LEU A N 1
ATOM 734 C CA . LEU A 1 93 ? 7.476 -10.326 32.475 1.00 77.38 93 LEU A CA 1
ATOM 735 C C . LEU A 1 93 ? 8.544 -11.315 32.968 1.00 77.38 93 LEU A C 1
ATOM 737 O O . LEU A 1 93 ? 8.356 -12.523 32.832 1.00 77.38 93 LEU A O 1
ATOM 741 N N . GLY A 1 94 ? 9.648 -10.824 33.542 1.00 72.62 94 GLY A N 1
ATOM 742 C CA . GLY A 1 94 ? 10.793 -11.642 33.942 1.00 72.62 94 GLY A CA 1
ATOM 743 C C . GLY A 1 94 ? 11.636 -12.126 32.752 1.00 72.62 94 GLY A C 1
ATOM 744 O O . GLY A 1 94 ? 11.213 -12.104 31.594 1.00 72.62 94 GLY A O 1
ATOM 745 N N . GLN A 1 95 ? 12.872 -12.567 33.024 1.00 62.81 95 GLN A N 1
ATOM 746 C CA . GLN A 1 95 ? 13.838 -12.972 31.985 1.00 62.81 95 GLN A CA 1
ATOM 747 C C . GLN A 1 95 ? 13.363 -14.135 31.098 1.00 62.81 95 GLN A C 1
ATOM 749 O O . GLN A 1 95 ? 13.829 -14.256 29.965 1.00 62.81 95 GLN A O 1
ATOM 754 N N . ASP A 1 96 ? 12.422 -14.943 31.581 1.00 59.50 96 ASP A N 1
ATOM 755 C CA . ASP A 1 96 ? 11.986 -16.183 30.936 1.00 59.50 96 ASP A CA 1
ATOM 756 C C . ASP A 1 96 ? 11.052 -15.962 29.730 1.00 59.50 96 ASP A C 1
ATOM 758 O O . ASP A 1 96 ? 10.811 -16.888 28.956 1.00 59.50 96 ASP A O 1
ATOM 762 N N . PHE A 1 97 ? 10.542 -14.739 29.517 1.00 58.91 97 PHE A N 1
ATOM 763 C CA . PHE A 1 97 ? 9.602 -14.446 28.424 1.00 58.91 97 PHE A CA 1
ATOM 764 C C . PHE A 1 97 ? 10.276 -14.155 27.073 1.00 58.91 97 PHE A C 1
ATOM 766 O O . PHE A 1 97 ? 9.615 -14.143 26.029 1.00 58.91 97 PHE A O 1
ATOM 773 N N . ILE A 1 98 ? 11.594 -13.928 27.046 1.00 63.38 98 ILE A N 1
ATOM 774 C CA . ILE A 1 98 ? 12.312 -13.595 25.807 1.00 63.38 98 ILE A CA 1
ATOM 775 C C . ILE A 1 98 ? 12.596 -14.885 25.026 1.00 63.38 98 ILE A C 1
ATOM 777 O O . ILE A 1 98 ? 13.715 -15.386 24.953 1.00 63.38 98 ILE A O 1
ATOM 781 N N . ASN A 1 99 ? 11.547 -15.438 24.420 1.00 74.56 99 ASN A N 1
ATOM 782 C CA . ASN A 1 99 ? 11.676 -16.454 23.385 1.00 74.56 99 ASN A CA 1
ATOM 783 C C . ASN A 1 99 ? 12.547 -15.885 22.240 1.00 74.56 99 ASN A C 1
ATOM 785 O O . ASN A 1 99 ? 12.322 -14.736 21.838 1.00 74.56 99 ASN A O 1
ATOM 789 N N . PRO A 1 100 ? 13.483 -16.662 21.656 1.00 79.50 100 PRO A N 1
ATOM 790 C CA . PRO A 1 100 ? 14.321 -16.228 20.533 1.00 79.50 100 PRO A CA 1
ATOM 791 C C . PRO A 1 100 ? 13.563 -15.532 19.393 1.00 79.50 100 PRO A C 1
ATOM 793 O O . PRO A 1 100 ? 14.082 -14.618 18.757 1.00 79.50 100 PRO A O 1
ATOM 796 N N . ARG A 1 101 ? 12.303 -15.914 19.151 1.00 76.94 101 ARG A N 1
ATOM 797 C CA . ARG A 1 101 ? 11.458 -15.284 18.128 1.00 76.94 101 ARG A CA 1
ATOM 798 C C . ARG A 1 101 ? 11.055 -13.849 18.471 1.00 76.94 101 ARG A C 1
ATOM 800 O O . ARG A 1 101 ? 10.988 -13.005 17.585 1.00 76.94 101 ARG A O 1
ATOM 807 N N . VAL A 1 102 ? 10.793 -13.568 19.743 1.00 77.75 102 VAL A N 1
ATOM 808 C CA . VAL A 1 102 ? 10.467 -12.220 20.223 1.00 77.75 102 VAL A CA 1
ATOM 809 C C . VAL A 1 102 ? 11.705 -11.328 20.132 1.00 77.75 102 VAL A C 1
ATOM 811 O O . VAL A 1 102 ? 11.619 -10.216 19.620 1.00 77.75 102 VAL A O 1
ATOM 814 N N . GLN A 1 103 ? 12.871 -11.859 20.509 1.00 76.06 103 GLN A N 1
ATOM 815 C CA . GLN A 1 103 ? 14.152 -11.175 20.343 1.00 76.06 103 GLN A CA 1
ATOM 816 C C . GLN A 1 103 ? 14.452 -10.853 18.872 1.00 76.06 103 GLN A C 1
ATOM 818 O O . GLN A 1 103 ? 14.888 -9.746 18.564 1.00 76.06 103 GLN A O 1
ATOM 823 N N . GLN A 1 104 ? 14.169 -11.781 17.956 1.00 75.31 104 GLN A N 1
ATOM 824 C CA . GLN A 1 104 ? 14.345 -11.540 16.525 1.00 75.31 104 GLN A CA 1
ATOM 825 C C . GLN A 1 104 ? 13.414 -10.434 16.014 1.00 75.31 104 GLN A C 1
ATOM 827 O O . GLN A 1 104 ? 13.888 -9.495 15.380 1.00 75.31 104 GLN A O 1
ATOM 832 N N . ASN A 1 105 ? 12.119 -10.487 16.351 1.00 80.25 105 ASN A N 1
ATOM 833 C CA . ASN A 1 105 ? 11.156 -9.447 15.967 1.00 80.25 105 ASN A CA 1
ATOM 834 C C . ASN A 1 105 ? 11.597 -8.053 16.446 1.00 80.25 105 ASN A C 1
ATOM 836 O O . ASN A 1 105 ? 11.416 -7.050 15.759 1.00 80.25 105 ASN A O 1
ATOM 840 N N . TRP A 1 106 ? 12.186 -7.990 17.635 1.00 77.25 106 TRP A N 1
ATOM 841 C CA . TRP A 1 106 ? 12.732 -6.774 18.220 1.00 77.25 106 TRP A CA 1
ATOM 842 C C . TRP A 1 106 ? 13.962 -6.246 17.481 1.00 77.25 106 TRP A C 1
ATOM 844 O O . TRP A 1 106 ? 14.028 -5.050 17.191 1.00 77.25 106 TRP A O 1
ATOM 854 N N . CYS A 1 107 ? 14.903 -7.124 17.129 1.00 76.69 107 CYS A N 1
ATOM 855 C CA . CYS A 1 107 ? 16.041 -6.772 16.282 1.00 76.69 107 CYS A CA 1
ATOM 856 C C . CYS A 1 107 ? 15.579 -6.255 14.914 1.00 76.69 107 CYS A C 1
ATOM 858 O O . CYS A 1 107 ? 16.085 -5.241 14.434 1.00 76.69 107 CYS A O 1
ATOM 860 N N . ASP A 1 108 ? 14.579 -6.899 14.314 1.00 74.06 108 ASP A N 1
ATOM 861 C CA . ASP A 1 108 ? 14.015 -6.483 13.031 1.00 74.06 108 ASP A CA 1
ATOM 862 C C . ASP A 1 108 ? 13.356 -5.099 13.132 1.00 74.06 108 ASP A C 1
ATOM 864 O O . ASP A 1 108 ? 13.530 -4.260 12.247 1.00 74.06 108 ASP A O 1
ATOM 868 N N . MET A 1 109 ? 12.663 -4.807 14.238 1.00 78.69 109 MET A N 1
ATOM 869 C CA . MET A 1 109 ? 12.044 -3.499 14.463 1.00 78.69 109 MET A CA 1
ATOM 870 C C . MET A 1 109 ? 13.084 -2.382 14.610 1.00 78.69 109 MET A C 1
ATOM 872 O O . MET A 1 109 ? 12.936 -1.334 13.984 1.00 78.69 109 MET A O 1
ATOM 876 N N . ALA A 1 110 ? 14.166 -2.615 15.358 1.00 78.88 110 ALA A N 1
ATOM 877 C CA . ALA A 1 110 ? 15.279 -1.669 15.463 1.00 78.88 110 ALA A CA 1
ATOM 878 C C . ALA A 1 110 ? 15.961 -1.435 14.103 1.00 78.88 110 ALA A C 1
ATOM 880 O O . ALA A 1 110 ? 16.190 -0.289 13.713 1.00 78.88 110 ALA A O 1
ATOM 881 N N . ASN A 1 111 ? 16.206 -2.503 13.340 1.00 74.50 111 ASN A N 1
ATOM 882 C CA . ASN A 1 111 ? 16.791 -2.405 12.003 1.00 74.50 111 ASN A CA 1
ATOM 883 C C . ASN A 1 111 ? 15.900 -1.606 11.042 1.00 74.50 111 ASN A C 1
ATOM 885 O O . ASN A 1 111 ? 16.410 -0.805 10.266 1.00 74.50 111 ASN A O 1
ATOM 889 N N . ASN A 1 112 ? 14.576 -1.767 11.115 1.00 75.50 112 ASN A N 1
ATOM 890 C CA . ASN A 1 112 ? 13.634 -0.994 10.303 1.00 75.50 112 ASN A CA 1
ATOM 891 C C . ASN A 1 112 ? 13.617 0.498 10.669 1.00 75.50 112 ASN A C 1
ATOM 893 O O . ASN A 1 112 ? 13.462 1.341 9.788 1.00 75.50 112 ASN A O 1
ATOM 897 N N . ILE A 1 113 ? 13.778 0.837 11.953 1.00 74.31 113 ILE A N 1
ATOM 898 C CA . ILE A 1 113 ? 13.877 2.230 12.413 1.00 74.31 113 ILE A CA 1
ATOM 899 C C . ILE A 1 113 ? 15.131 2.888 11.818 1.00 74.31 113 ILE A C 1
ATOM 901 O O . ILE A 1 113 ? 15.023 3.955 11.217 1.00 74.31 113 ILE A O 1
ATOM 905 N N . VAL A 1 114 ? 16.280 2.209 11.896 1.00 72.50 114 VAL A N 1
ATOM 906 C CA . VAL A 1 114 ? 17.561 2.678 11.339 1.00 72.50 114 VAL A CA 1
ATOM 907 C C . VAL A 1 114 ? 17.522 2.752 9.810 1.00 72.50 114 VAL A C 1
ATOM 909 O O . VAL A 1 114 ? 17.950 3.742 9.224 1.00 72.50 114 VAL A O 1
ATOM 912 N N . ALA A 1 115 ? 16.971 1.735 9.144 1.00 65.19 115 ALA A N 1
ATOM 913 C CA . ALA A 1 115 ? 16.860 1.704 7.687 1.00 65.19 115 ALA A CA 1
ATOM 914 C C . ALA A 1 115 ? 15.922 2.796 7.146 1.00 65.19 115 ALA A C 1
ATOM 916 O O . ALA A 1 115 ? 16.144 3.308 6.055 1.00 65.19 115 ALA A O 1
ATOM 917 N N . GLY A 1 116 ? 14.889 3.176 7.908 1.00 63.31 116 GLY A N 1
ATOM 918 C CA . GLY A 1 116 ? 14.000 4.284 7.554 1.00 63.31 116 GLY A CA 1
ATOM 919 C C . GLY A 1 116 ? 14.711 5.639 7.506 1.00 63.31 116 GLY A C 1
ATOM 920 O O . GLY A 1 116 ? 14.394 6.448 6.642 1.00 63.31 116 GLY A O 1
ATOM 921 N N . GLU A 1 117 ? 15.691 5.864 8.385 1.00 54.62 117 GLU A N 1
ATOM 922 C CA . GLU A 1 117 ? 16.542 7.067 8.386 1.00 54.62 117 GLU A CA 1
ATOM 923 C C . GLU A 1 117 ? 17.648 7.029 7.326 1.00 54.62 117 GLU A C 1
ATOM 925 O O . GLU A 1 117 ? 18.067 8.069 6.822 1.00 54.62 117 GLU A O 1
ATOM 930 N N . GLN A 1 118 ? 18.120 5.833 6.971 1.00 51.12 118 GLN A N 1
ATOM 931 C CA . GLN A 1 118 ? 19.181 5.648 5.979 1.00 51.12 118 GLN A CA 1
ATOM 932 C C . GLN A 1 118 ? 18.705 5.732 4.526 1.00 51.12 118 GLN A C 1
ATOM 934 O O . GLN A 1 118 ? 19.562 5.762 3.642 1.00 51.12 118 GLN A O 1
ATOM 939 N N . LYS A 1 119 ? 17.390 5.851 4.280 1.00 56.97 119 LYS A N 1
ATOM 940 C CA . LYS A 1 119 ? 16.822 6.194 2.965 1.00 56.97 119 LYS A CA 1
ATOM 941 C C . LYS A 1 119 ? 17.186 7.625 2.579 1.00 56.97 119 LYS A C 1
ATOM 943 O O . LYS A 1 119 ? 16.362 8.537 2.595 1.00 56.97 119 LYS A O 1
ATOM 948 N N . GLN A 1 120 ? 18.451 7.823 2.242 1.00 56.22 120 GLN A N 1
ATOM 949 C CA . GLN A 1 120 ? 18.943 9.044 1.639 1.00 56.22 120 GLN A CA 1
ATOM 950 C C . GLN A 1 120 ? 18.672 8.955 0.142 1.00 56.22 120 GLN A C 1
ATOM 952 O O . GLN A 1 120 ? 19.099 8.020 -0.535 1.00 56.22 120 GLN A O 1
ATOM 957 N N . LEU A 1 121 ? 17.917 9.931 -0.355 1.00 58.91 121 LEU A N 1
ATOM 958 C CA . LEU A 1 121 ? 17.776 10.180 -1.782 1.00 58.91 121 LEU A CA 1
ATOM 959 C C . LEU A 1 121 ? 19.180 10.281 -2.418 1.00 58.91 121 LEU A C 1
ATOM 961 O O . LEU A 1 121 ? 20.080 10.853 -1.789 1.00 58.91 121 LEU A O 1
ATOM 965 N N . PRO A 1 122 ? 19.405 9.726 -3.623 1.00 61.94 122 PRO A N 1
ATOM 966 C CA . PRO A 1 122 ? 20.698 9.822 -4.287 1.00 61.94 122 PRO A CA 1
ATOM 967 C C . PRO A 1 122 ? 21.178 11.279 -4.378 1.00 61.94 122 PRO A C 1
ATOM 969 O O . PRO A 1 122 ? 20.369 12.189 -4.572 1.00 61.94 122 PRO A O 1
ATOM 972 N N . PRO A 1 123 ? 22.488 11.543 -4.251 1.00 53.00 123 PRO A N 1
ATOM 973 C CA . PRO A 1 123 ? 23.002 12.905 -4.328 1.00 53.00 123 PRO A CA 1
ATOM 974 C C . PRO A 1 123 ? 22.642 13.530 -5.687 1.00 53.00 123 PRO A C 1
ATOM 976 O O . PRO A 1 123 ? 23.076 13.038 -6.726 1.00 53.00 123 PRO A O 1
ATOM 979 N N . GLY A 1 124 ? 21.840 14.601 -5.667 1.00 57.12 124 GLY A N 1
ATOM 980 C CA . GLY A 1 124 ? 21.376 15.319 -6.861 1.00 57.12 124 GLY A CA 1
ATOM 981 C C . GLY A 1 124 ? 19.930 15.047 -7.298 1.00 57.12 124 GLY A C 1
ATOM 982 O O . GLY A 1 124 ? 19.496 15.672 -8.257 1.00 57.12 124 GLY A O 1
ATOM 983 N N . SER A 1 125 ? 19.180 14.167 -6.624 1.00 57.97 125 SER A N 1
ATOM 984 C CA . SER A 1 125 ? 17.753 13.956 -6.924 1.00 57.97 125 SER A CA 1
ATOM 985 C C . SER A 1 125 ? 16.849 14.960 -6.209 1.00 57.97 125 SER A C 1
ATOM 987 O O . SER A 1 125 ? 17.082 15.294 -5.041 1.00 57.97 125 SER A O 1
ATOM 989 N N . GLU A 1 126 ? 15.782 15.394 -6.875 1.00 58.75 126 GLU A N 1
ATOM 990 C CA . GLU A 1 126 ? 14.773 16.265 -6.280 1.00 58.75 126 GLU A CA 1
ATOM 991 C C . GLU A 1 126 ? 13.864 15.475 -5.326 1.00 58.75 126 GLU A C 1
ATOM 993 O O . GLU A 1 126 ? 13.669 14.270 -5.464 1.00 58.75 126 GLU A O 1
ATOM 998 N N . LYS A 1 127 ? 13.250 16.153 -4.346 1.00 53.62 127 LYS A N 1
ATOM 999 C CA . LYS A 1 127 ? 12.327 15.524 -3.373 1.00 53.62 127 LYS A CA 1
ATOM 1000 C C . LYS A 1 127 ? 11.095 14.870 -4.031 1.00 53.62 127 LYS A C 1
ATOM 1002 O O . LYS A 1 127 ? 10.392 14.120 -3.361 1.00 53.62 127 LYS A O 1
ATOM 1007 N N . ALA A 1 128 ? 10.828 15.205 -5.296 1.00 54.25 128 ALA A N 1
ATOM 1008 C CA . ALA A 1 128 ? 9.746 14.673 -6.118 1.00 54.25 128 ALA A CA 1
ATOM 1009 C C . ALA A 1 128 ? 10.137 13.409 -6.909 1.00 54.25 128 ALA A C 1
ATOM 1011 O O . ALA A 1 128 ? 9.248 12.733 -7.424 1.00 54.25 128 ALA A O 1
ATOM 1012 N N . ASP A 1 129 ? 11.428 13.074 -6.998 1.00 69.12 129 ASP A N 1
ATOM 1013 C CA . ASP A 1 129 ? 11.881 11.883 -7.710 1.00 69.12 129 ASP A CA 1
ATOM 1014 C C . ASP A 1 129 ? 11.571 10.624 -6.902 1.00 69.12 129 ASP A C 1
ATOM 1016 O O . ASP A 1 129 ? 12.032 10.439 -5.771 1.00 69.12 129 ASP A O 1
ATOM 1020 N N . GLU A 1 130 ? 10.798 9.722 -7.496 1.00 78.81 130 GLU A N 1
ATOM 1021 C CA . GLU A 1 130 ? 10.442 8.465 -6.860 1.00 78.81 130 GLU A CA 1
ATOM 1022 C C . GLU A 1 130 ? 11.508 7.404 -7.164 1.00 78.81 130 GLU A C 1
ATOM 1024 O O . GLU A 1 130 ? 11.605 6.888 -8.276 1.00 78.81 130 GLU A O 1
ATOM 1029 N N . TRP A 1 131 ? 12.323 7.061 -6.163 1.00 81.00 131 TRP A N 1
ATOM 1030 C CA . TRP A 1 131 ? 13.364 6.036 -6.281 1.00 81.00 131 TRP A CA 1
ATOM 1031 C C . TRP A 1 131 ? 12.909 4.712 -5.676 1.00 81.00 131 TRP A C 1
ATOM 1033 O O . TRP A 1 131 ? 12.692 4.610 -4.467 1.00 81.00 131 TRP A O 1
ATOM 1043 N N . MET A 1 132 ? 12.814 3.669 -6.501 1.00 84.38 132 MET A N 1
ATOM 1044 C CA . MET A 1 132 ? 12.310 2.362 -6.069 1.00 84.38 132 MET A CA 1
ATOM 1045 C C . MET A 1 132 ? 13.239 1.222 -6.469 1.00 84.38 132 MET A C 1
ATOM 1047 O O . MET A 1 132 ? 13.927 1.269 -7.493 1.00 84.38 132 MET A O 1
ATOM 1051 N N . GLY A 1 133 ? 13.230 0.160 -5.663 1.00 87.56 133 GLY A N 1
ATOM 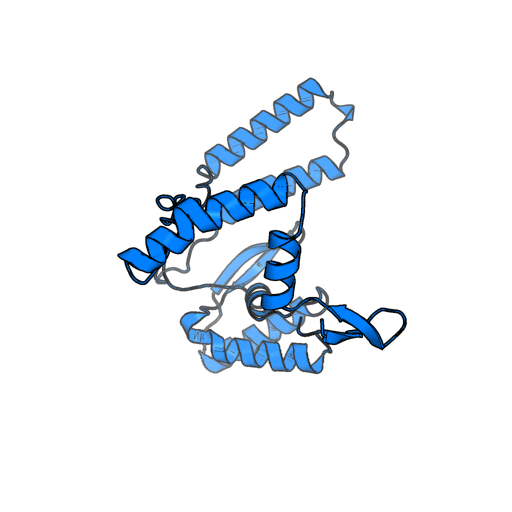1052 C CA . GLY A 1 133 ? 13.762 -1.128 -6.094 1.00 87.56 133 GLY A CA 1
ATOM 1053 C C . GLY A 1 133 ? 12.839 -1.775 -7.129 1.00 87.56 133 GLY A C 1
ATOM 1054 O O . GLY A 1 133 ? 11.631 -1.560 -7.113 1.00 87.56 133 GLY A O 1
ATOM 1055 N N . ILE A 1 134 ? 13.377 -2.630 -8.003 1.00 88.44 134 ILE A N 1
ATOM 1056 C CA . ILE A 1 134 ? 12.572 -3.278 -9.059 1.00 88.44 134 ILE A CA 1
ATOM 1057 C C . ILE A 1 134 ? 11.403 -4.118 -8.517 1.00 88.44 134 ILE A C 1
ATOM 1059 O O . ILE A 1 134 ? 10.366 -4.222 -9.161 1.00 88.44 134 ILE A O 1
ATOM 1063 N N . VAL A 1 135 ? 11.565 -4.717 -7.334 1.00 87.56 135 VAL A N 1
ATOM 1064 C CA . VAL A 1 135 ? 10.514 -5.523 -6.694 1.00 87.56 135 VAL A CA 1
ATOM 1065 C C . VAL A 1 135 ? 9.399 -4.624 -6.168 1.00 87.56 135 VAL A C 1
ATOM 1067 O O . VAL A 1 135 ? 8.240 -4.877 -6.468 1.00 87.56 135 VAL A O 1
ATOM 1070 N N . GLU A 1 136 ? 9.753 -3.538 -5.476 1.00 85.88 136 GLU A N 1
ATOM 1071 C CA . GLU A 1 136 ? 8.791 -2.532 -5.005 1.00 85.88 136 GLU A CA 1
ATOM 1072 C C . GLU A 1 136 ? 8.034 -1.912 -6.192 1.00 85.88 136 GLU A C 1
ATOM 1074 O O . GLU A 1 136 ? 6.824 -1.705 -6.135 1.00 85.88 136 GLU A O 1
ATOM 1079 N N . PHE A 1 137 ? 8.737 -1.650 -7.298 1.00 88.50 137 PHE A N 1
ATOM 1080 C CA . PHE A 1 137 ? 8.137 -1.134 -8.524 1.00 88.50 137 PHE A CA 1
ATOM 1081 C C . PHE A 1 137 ? 7.175 -2.143 -9.174 1.00 88.50 137 PHE A C 1
ATOM 1083 O O . PHE A 1 137 ? 6.083 -1.772 -9.596 1.00 88.50 137 PHE A O 1
ATOM 1090 N N . ALA A 1 138 ? 7.533 -3.430 -9.216 1.00 86.94 138 ALA A N 1
ATOM 1091 C CA . ALA A 1 138 ? 6.648 -4.482 -9.716 1.00 86.94 138 ALA A CA 1
ATOM 1092 C C . ALA A 1 138 ? 5.382 -4.639 -8.854 1.00 86.94 138 ALA A C 1
ATOM 1094 O O . ALA A 1 138 ? 4.286 -4.784 -9.395 1.00 86.94 138 ALA A O 1
ATOM 1095 N N . GLU A 1 139 ? 5.515 -4.547 -7.530 1.00 85.81 139 GLU A N 1
ATOM 1096 C CA . GLU A 1 139 ? 4.384 -4.554 -6.596 1.00 85.81 139 GLU A CA 1
ATOM 1097 C C . GLU A 1 139 ? 3.476 -3.336 -6.798 1.00 85.81 139 GLU A C 1
ATOM 1099 O O . GLU A 1 139 ? 2.254 -3.483 -6.814 1.00 85.81 139 GLU A O 1
ATOM 1104 N N . LYS A 1 140 ? 4.053 -2.153 -7.053 1.00 86.62 140 LYS A N 1
ATOM 1105 C CA . LYS A 1 140 ? 3.300 -0.939 -7.411 1.00 86.62 140 LYS A CA 1
ATOM 1106 C C . LYS A 1 140 ? 2.502 -1.105 -8.710 1.00 86.62 140 LYS A C 1
ATOM 1108 O O . LYS A 1 140 ? 1.419 -0.542 -8.837 1.00 86.62 140 LYS A O 1
ATOM 1113 N N . LEU A 1 141 ? 3.006 -1.901 -9.653 1.00 84.50 141 LEU A N 1
ATOM 1114 C CA . LEU A 1 141 ? 2.305 -2.270 -10.888 1.00 84.50 141 LEU A CA 1
ATOM 1115 C C . LEU A 1 141 ? 1.248 -3.378 -10.697 1.00 84.50 141 LEU A C 1
ATOM 1117 O O . LEU A 1 141 ? 0.608 -3.760 -11.674 1.00 84.50 141 LEU A O 1
ATOM 1121 N N . GLY A 1 142 ? 1.063 -3.900 -9.479 1.00 82.56 142 GLY A N 1
ATOM 1122 C CA . GLY A 1 142 ? 0.080 -4.943 -9.164 1.00 82.56 142 GLY A CA 1
ATOM 1123 C C . GLY A 1 142 ? 0.595 -6.382 -9.290 1.00 82.56 142 GLY A C 1
ATOM 1124 O O . GLY A 1 142 ? -0.184 -7.325 -9.162 1.00 82.56 142 GLY A O 1
ATOM 1125 N N . TYR A 1 143 ? 1.897 -6.588 -9.512 1.00 83.94 143 TYR A N 1
ATOM 1126 C CA . TYR A 1 143 ? 2.479 -7.929 -9.605 1.00 83.94 143 TYR A CA 1
ATOM 1127 C C . TYR A 1 143 ? 2.984 -8.416 -8.247 1.00 83.94 143 TYR A C 1
ATOM 1129 O O . TYR A 1 143 ? 3.754 -7.737 -7.571 1.00 83.94 143 TYR A O 1
ATOM 1137 N N . LYS A 1 144 ? 2.647 -9.656 -7.876 1.00 83.19 144 LYS A N 1
ATOM 1138 C CA . LYS A 1 144 ? 3.305 -10.339 -6.751 1.00 83.19 144 LYS A CA 1
ATOM 1139 C C . LYS A 1 144 ? 4.572 -11.033 -7.232 1.00 83.19 144 LYS A C 1
ATOM 1141 O O . LYS A 1 144 ? 4.491 -11.983 -8.006 1.00 83.19 144 LYS A O 1
ATOM 1146 N N . VAL A 1 145 ? 5.736 -10.604 -6.740 1.00 82.06 145 VAL A N 1
ATOM 1147 C CA . VAL A 1 145 ? 7.032 -11.197 -7.106 1.00 82.06 145 VAL A CA 1
ATOM 1148 C C . VAL A 1 145 ? 7.406 -12.317 -6.125 1.00 82.06 145 VAL A C 1
ATOM 1150 O O . VAL A 1 145 ? 7.704 -12.043 -4.962 1.00 82.06 145 VAL A O 1
ATOM 1153 N N . PRO A 1 146 ? 7.467 -13.591 -6.556 1.00 81.00 146 PRO A N 1
ATOM 1154 C CA . PRO A 1 146 ? 7.966 -14.669 -5.712 1.00 81.00 146 PRO A CA 1
ATOM 1155 C C . PRO A 1 146 ? 9.439 -14.449 -5.352 1.00 81.00 146 PRO A C 1
ATOM 1157 O O . PRO A 1 146 ? 10.251 -14.088 -6.206 1.00 81.00 146 PRO A O 1
ATOM 1160 N N . GLN A 1 147 ? 9.831 -14.784 -4.120 1.00 78.56 147 GLN A N 1
ATOM 1161 C CA . GLN A 1 147 ? 11.218 -14.640 -3.649 1.00 78.56 147 GLN A CA 1
ATOM 1162 C C . GLN A 1 147 ? 12.243 -15.375 -4.535 1.00 78.56 147 GLN A C 1
ATOM 1164 O O . GLN A 1 147 ? 13.378 -14.932 -4.676 1.00 78.56 147 GLN A O 1
ATOM 1169 N N . LYS A 1 148 ? 11.847 -16.487 -5.169 1.00 81.50 148 LYS A N 1
ATOM 1170 C CA . LYS A 1 148 ? 12.707 -17.228 -6.107 1.00 81.50 148 LYS A CA 1
ATOM 1171 C C . LYS A 1 148 ? 13.036 -16.416 -7.368 1.00 81.50 148 LYS A C 1
ATOM 1173 O O . LYS A 1 148 ? 14.126 -16.554 -7.913 1.00 81.50 148 LYS A O 1
ATOM 1178 N N . LEU A 1 149 ? 12.110 -15.564 -7.812 1.00 83.38 149 LEU A N 1
ATOM 1179 C CA . LEU A 1 149 ? 12.216 -14.782 -9.047 1.00 83.38 149 LEU A CA 1
ATOM 1180 C C . LEU A 1 149 ? 12.817 -13.387 -8.827 1.00 83.38 149 LEU A C 1
ATOM 1182 O O . LEU A 1 149 ? 13.365 -12.818 -9.772 1.00 83.38 149 LEU A O 1
ATOM 1186 N N . SER A 1 150 ? 12.778 -12.857 -7.599 1.00 82.38 150 SER A N 1
ATOM 1187 C CA . SER A 1 150 ? 13.267 -11.507 -7.274 1.00 82.38 150 SER A CA 1
ATOM 1188 C C . SER A 1 150 ? 14.741 -11.293 -7.638 1.00 82.38 150 SER A C 1
ATOM 1190 O O . SER A 1 150 ? 15.109 -10.240 -8.160 1.00 82.38 150 SER A O 1
ATOM 1192 N N . SER A 1 151 ? 15.587 -12.307 -7.430 1.00 85.38 151 SER A N 1
ATOM 1193 C CA . SER A 1 151 ? 17.020 -12.222 -7.733 1.00 85.38 151 SER A CA 1
ATOM 1194 C C . SER A 1 151 ? 17.299 -12.097 -9.237 1.00 85.38 151 SER A C 1
ATOM 1196 O O . SER A 1 151 ? 18.121 -11.279 -9.652 1.00 85.38 151 SER A O 1
ATOM 1198 N N . THR A 1 152 ? 16.596 -12.873 -10.065 1.00 87.12 152 THR A N 1
ATOM 1199 C CA . THR A 1 152 ? 16.737 -12.865 -11.526 1.00 87.12 152 THR A CA 1
ATOM 1200 C C . THR A 1 152 ? 16.147 -11.599 -12.135 1.00 87.12 152 THR A C 1
ATOM 1202 O O . THR A 1 152 ? 16.796 -10.982 -12.981 1.00 87.12 152 THR A O 1
ATOM 1205 N N . LEU A 1 153 ? 14.982 -11.155 -11.648 1.00 87.69 153 LEU A N 1
ATOM 1206 C CA . LEU A 1 153 ? 14.382 -9.874 -12.032 1.00 87.69 153 LEU A CA 1
ATOM 1207 C C . LEU A 1 153 ? 15.350 -8.713 -11.745 1.00 87.69 153 LEU A C 1
ATOM 1209 O O . LEU A 1 153 ? 15.596 -7.875 -12.609 1.00 87.69 153 LEU A O 1
ATOM 1213 N N . GLY A 1 154 ? 15.997 -8.721 -10.575 1.00 88.69 154 GLY A N 1
ATOM 1214 C CA . GLY A 1 154 ? 17.027 -7.742 -10.215 1.00 88.69 154 GLY A CA 1
ATOM 1215 C C . GLY A 1 154 ? 18.274 -7.766 -11.106 1.00 88.69 154 GLY A C 1
ATOM 1216 O O . GLY A 1 154 ? 18.892 -6.720 -11.322 1.00 88.69 154 GLY A O 1
ATOM 1217 N N . LYS A 1 155 ? 18.662 -8.930 -11.642 1.00 90.19 155 LYS A N 1
ATOM 1218 C CA . LYS A 1 155 ? 19.771 -9.040 -12.607 1.00 90.19 155 LYS A CA 1
ATOM 1219 C C . LYS A 1 155 ? 19.385 -8.469 -13.970 1.00 90.19 155 LYS A C 1
ATOM 1221 O O . LYS A 1 155 ? 20.168 -7.697 -14.518 1.00 90.19 155 LYS A O 1
ATOM 1226 N N . ARG A 1 156 ? 18.191 -8.799 -14.477 1.00 90.44 156 ARG A N 1
ATOM 1227 C CA . ARG A 1 156 ? 17.680 -8.296 -15.764 1.00 90.44 156 ARG A CA 1
ATOM 1228 C C . ARG A 1 156 ? 17.503 -6.780 -15.755 1.00 90.44 156 ARG A C 1
ATOM 1230 O O . ARG A 1 156 ? 18.036 -6.115 -16.632 1.00 90.44 156 ARG A O 1
ATOM 1237 N N . ALA A 1 157 ? 16.864 -6.235 -14.718 1.00 91.25 157 ALA A N 1
ATOM 1238 C CA . ALA A 1 157 ? 16.689 -4.790 -14.581 1.00 91.25 157 ALA A CA 1
ATOM 1239 C C . ALA A 1 157 ? 18.028 -4.038 -14.539 1.00 91.25 157 ALA A C 1
ATOM 1241 O O . ALA A 1 157 ? 18.176 -3.013 -15.199 1.00 91.25 157 ALA A O 1
ATOM 1242 N N . LYS A 1 158 ? 19.040 -4.579 -13.837 1.00 93.00 158 LYS A N 1
ATOM 1243 C CA . LYS A 1 158 ? 20.389 -3.992 -13.867 1.00 93.00 158 LYS A CA 1
ATOM 1244 C C . LYS A 1 158 ? 20.985 -4.032 -15.273 1.00 93.00 158 LYS A C 1
ATOM 1246 O O . LYS A 1 158 ? 21.555 -3.034 -15.691 1.00 93.00 158 LYS A O 1
ATOM 1251 N N . ALA A 1 159 ? 20.926 -5.181 -15.947 1.00 91.56 159 ALA A N 1
ATOM 1252 C CA . ALA A 1 159 ? 21.530 -5.348 -17.268 1.00 91.56 159 ALA A CA 1
ATOM 1253 C C . ALA A 1 159 ? 20.947 -4.343 -18.270 1.00 91.56 159 ALA A C 1
ATOM 1255 O O . ALA A 1 159 ? 21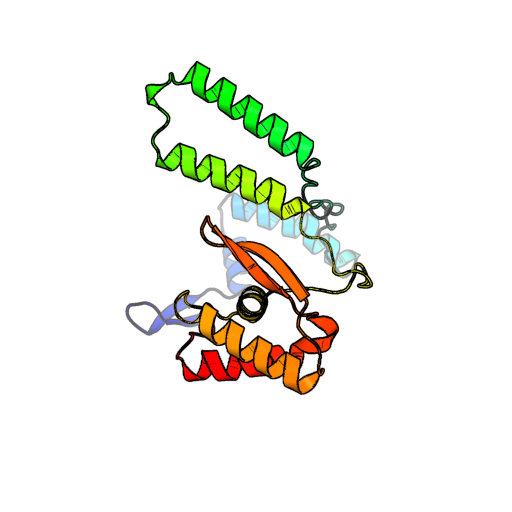.703 -3.588 -18.872 1.00 91.56 159 ALA A O 1
ATOM 1256 N N . TRP A 1 160 ? 19.617 -4.251 -18.329 1.00 93.31 160 TRP A N 1
ATOM 1257 C CA . TRP A 1 160 ? 18.913 -3.282 -19.166 1.00 93.31 160 TRP A CA 1
ATOM 1258 C C . TRP A 1 160 ? 19.281 -1.830 -18.839 1.00 93.31 160 TRP A C 1
ATOM 1260 O O . TRP A 1 160 ? 19.533 -1.031 -19.738 1.00 93.31 160 TRP A O 1
ATOM 1270 N N . PHE A 1 161 ? 19.340 -1.474 -17.554 1.00 91.69 161 PHE A N 1
ATOM 1271 C CA . PHE A 1 161 ? 19.646 -0.102 -17.154 1.00 91.69 161 PHE A CA 1
ATOM 1272 C C . PHE A 1 161 ? 21.067 0.310 -17.552 1.00 91.69 161 PHE A C 1
ATOM 1274 O O . PHE A 1 161 ? 21.284 1.425 -18.025 1.00 91.69 161 PHE A O 1
ATOM 1281 N N . VAL A 1 162 ? 22.031 -0.602 -17.388 1.00 91.81 162 VAL A N 1
ATOM 1282 C CA . VAL A 1 162 ? 23.421 -0.382 -17.809 1.00 91.81 162 VAL A CA 1
ATOM 1283 C C . VAL A 1 162 ? 23.508 -0.242 -19.328 1.00 91.81 162 VAL A C 1
ATOM 1285 O O . VAL A 1 162 ? 24.211 0.642 -19.800 1.00 91.81 162 VAL A O 1
ATOM 1288 N N . GLU A 1 163 ? 22.775 -1.056 -20.085 1.00 91.44 163 GLU A N 1
ATOM 1289 C CA . GLU A 1 163 ? 22.728 -0.976 -21.550 1.00 91.44 163 GLU A CA 1
ATOM 1290 C C . GLU A 1 163 ? 22.103 0.338 -22.044 1.00 91.44 163 GLU A C 1
ATOM 1292 O O . GLU A 1 163 ? 22.629 0.972 -22.953 1.00 91.44 163 GLU A O 1
ATOM 1297 N N . THR A 1 164 ? 21.023 0.786 -21.402 1.00 90.31 164 THR A N 1
ATOM 1298 C CA . THR A 1 164 ? 20.248 1.958 -21.840 1.00 90.31 164 THR A CA 1
ATOM 1299 C C . THR A 1 164 ? 20.922 3.279 -21.472 1.00 90.31 164 THR A C 1
ATOM 1301 O O . THR A 1 164 ? 20.965 4.204 -22.278 1.00 90.31 164 THR A O 1
ATOM 1304 N N . TYR A 1 165 ? 21.449 3.387 -20.250 1.00 86.50 165 TYR A N 1
ATOM 1305 C CA . TYR A 1 165 ? 21.957 4.653 -19.708 1.00 86.50 165 TYR A CA 1
ATOM 1306 C C . TYR A 1 165 ? 23.482 4.696 -19.569 1.00 86.50 165 TYR A C 1
ATOM 1308 O O . TYR A 1 165 ? 24.017 5.706 -19.112 1.00 86.50 165 TYR A O 1
ATOM 1316 N N . ASN A 1 166 ? 24.181 3.607 -19.908 1.00 88.81 166 ASN A N 1
ATOM 1317 C CA . ASN A 1 166 ? 25.634 3.459 -19.769 1.00 88.81 166 ASN A CA 1
ATOM 1318 C C . ASN A 1 166 ? 26.166 3.849 -18.371 1.00 88.81 166 ASN A C 1
ATOM 1320 O O . ASN A 1 166 ? 27.284 4.342 -18.219 1.00 88.81 166 ASN A O 1
ATOM 1324 N N . LYS A 1 167 ? 25.342 3.655 -17.331 1.00 87.19 167 LYS A N 1
ATOM 1325 C CA . LYS A 1 167 ? 25.648 3.971 -15.930 1.00 87.19 167 LYS A CA 1
ATOM 1326 C C . LYS A 1 167 ? 25.161 2.850 -15.016 1.00 87.19 167 LYS A C 1
ATOM 1328 O O . LYS A 1 167 ? 24.194 2.154 -15.322 1.00 87.19 167 LYS A O 1
ATOM 1333 N N . ASN A 1 168 ? 25.826 2.668 -13.876 1.00 86.38 168 ASN A N 1
ATOM 1334 C CA . ASN A 1 168 ? 25.345 1.730 -12.864 1.00 86.38 168 ASN A CA 1
ATOM 1335 C C . ASN A 1 168 ? 24.146 2.331 -12.109 1.00 86.38 168 ASN A C 1
ATOM 1337 O O . ASN A 1 168 ? 24.156 3.530 -11.822 1.00 86.38 168 ASN A O 1
ATOM 1341 N N . PRO A 1 169 ? 23.128 1.520 -11.768 1.00 86.12 169 PRO A N 1
ATOM 1342 C CA . PRO A 1 169 ? 22.031 1.979 -10.927 1.00 86.12 169 PRO A CA 1
ATOM 1343 C C . PRO A 1 169 ? 22.534 2.300 -9.519 1.00 86.12 169 PRO A C 1
ATOM 1345 O O . PRO A 1 169 ? 23.512 1.707 -9.053 1.00 86.12 169 PRO A O 1
ATOM 1348 N N . TYR A 1 170 ? 21.850 3.225 -8.848 1.00 84.69 170 TYR A N 1
ATOM 1349 C CA . TYR A 1 170 ? 22.170 3.593 -7.472 1.00 84.69 170 TYR A CA 1
ATOM 1350 C C . TYR A 1 170 ? 21.975 2.387 -6.545 1.00 84.69 170 TYR A C 1
ATOM 1352 O O . TYR A 1 170 ? 21.056 1.594 -6.744 1.00 84.69 170 TYR A O 1
ATOM 1360 N N . GLU A 1 171 ? 22.835 2.229 -5.543 1.00 84.00 171 GLU A N 1
ATOM 1361 C CA . GLU A 1 171 ? 22.811 1.086 -4.632 1.00 84.00 171 GLU A CA 1
ATOM 1362 C C . GLU A 1 171 ? 22.633 1.563 -3.192 1.00 84.00 171 GLU A C 1
ATOM 1364 O O . GLU A 1 171 ? 23.407 2.377 -2.695 1.00 84.00 171 GLU A O 1
ATOM 1369 N N . GLU A 1 172 ? 21.620 1.024 -2.518 1.00 78.94 172 GLU A N 1
ATOM 1370 C CA . GLU A 1 172 ? 21.313 1.310 -1.121 1.00 78.94 172 GLU A CA 1
ATOM 1371 C C . GLU A 1 172 ? 21.303 0.003 -0.322 1.00 78.94 172 GLU A C 1
ATOM 1373 O O . GLU A 1 172 ? 20.786 -1.022 -0.776 1.00 78.94 172 GLU A O 1
ATOM 1378 N N . ARG A 1 173 ? 21.856 0.011 0.893 1.00 77.06 173 ARG A N 1
ATOM 1379 C CA . ARG A 1 173 ? 21.757 -1.146 1.788 1.00 77.06 173 ARG A CA 1
ATOM 1380 C C . ARG A 1 173 ? 20.412 -1.126 2.502 1.00 77.06 173 ARG A C 1
ATOM 1382 O O . ARG A 1 173 ? 20.189 -0.289 3.366 1.00 77.06 173 ARG A O 1
ATOM 1389 N N . ARG A 1 174 ? 19.544 -2.087 2.185 1.00 70.50 174 ARG A N 1
ATOM 1390 C CA . ARG A 1 174 ? 18.232 -2.247 2.825 1.00 70.50 174 ARG A CA 1
ATOM 1391 C C . ARG A 1 174 ? 18.154 -3.557 3.593 1.00 70.50 174 ARG A C 1
ATOM 1393 O O . ARG A 1 174 ? 18.781 -4.552 3.223 1.00 70.50 174 ARG A O 1
ATOM 1400 N N . LEU A 1 175 ? 17.353 -3.56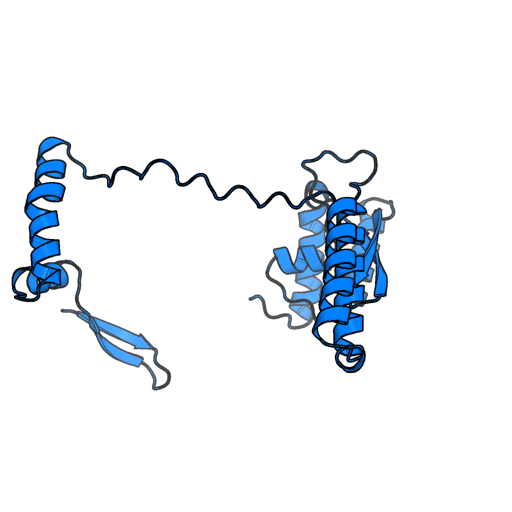3 4.653 1.00 69.69 175 LEU A N 1
ATOM 1401 C CA . LEU A 1 175 ? 17.001 -4.792 5.347 1.00 69.69 175 LEU A CA 1
ATOM 1402 C C . LEU A 1 175 ? 16.005 -5.578 4.486 1.00 69.69 175 LEU A C 1
ATOM 1404 O O . LEU A 1 175 ? 14.895 -5.118 4.234 1.00 69.69 175 LEU A O 1
ATOM 1408 N N . VAL A 1 176 ? 16.395 -6.769 4.038 1.00 65.62 176 VAL A N 1
ATOM 1409 C CA . VAL A 1 176 ? 15.548 -7.677 3.259 1.00 65.62 176 VAL A CA 1
ATOM 1410 C C . VAL A 1 176 ? 15.537 -9.026 3.969 1.00 65.62 176 VAL A C 1
ATOM 1412 O O . VAL A 1 176 ? 16.570 -9.685 4.076 1.00 65.62 176 VAL A O 1
ATOM 1415 N N . ASN A 1 177 ? 14.372 -9.445 4.474 1.00 61.78 177 ASN A N 1
ATOM 1416 C CA . ASN A 1 177 ? 14.191 -10.720 5.187 1.00 61.78 177 ASN A CA 1
ATOM 1417 C C . ASN A 1 177 ? 15.200 -10.935 6.338 1.00 61.78 177 ASN A C 1
ATOM 1419 O O . ASN A 1 177 ? 15.823 -11.992 6.441 1.00 61.78 177 ASN A O 1
ATOM 1423 N N . GLY A 1 178 ? 15.404 -9.907 7.168 1.00 61.66 178 GLY A N 1
ATOM 1424 C CA . GLY A 1 178 ? 16.289 -9.971 8.340 1.00 61.66 178 GLY A CA 1
ATOM 1425 C C . GLY A 1 178 ? 17.791 -9.916 8.029 1.00 61.66 178 GLY A C 1
ATOM 1426 O O . GLY A 1 178 ? 18.607 -10.063 8.936 1.00 61.66 178 GLY A O 1
ATOM 1427 N N . ARG A 1 179 ? 18.195 -9.700 6.767 1.00 69.38 179 ARG A N 1
ATOM 1428 C CA . ARG A 1 179 ? 19.600 -9.498 6.374 1.00 69.38 179 ARG A CA 1
ATOM 1429 C C . ARG A 1 179 ? 19.783 -8.157 5.674 1.00 69.38 179 ARG A C 1
ATOM 1431 O O . ARG A 1 179 ? 18.946 -7.751 4.874 1.00 69.38 179 ARG A O 1
ATOM 1438 N N . MET A 1 180 ? 20.899 -7.483 5.950 1.00 72.62 180 MET A N 1
ATOM 1439 C CA . MET A 1 180 ? 21.287 -6.283 5.206 1.00 72.62 180 MET A CA 1
ATOM 1440 C C . MET A 1 180 ? 21.767 -6.689 3.813 1.00 72.62 180 MET A C 1
ATOM 1442 O O . MET A 1 180 ? 22.784 -7.372 3.674 1.00 72.62 180 MET A O 1
ATOM 1446 N N . CYS A 1 181 ? 21.032 -6.276 2.786 1.00 71.31 181 CYS A N 1
ATOM 1447 C CA . CYS A 1 181 ? 21.307 -6.604 1.394 1.00 71.31 181 CYS A CA 1
ATOM 1448 C C . CYS A 1 181 ? 21.455 -5.326 0.556 1.00 71.31 181 CYS A C 1
ATOM 1450 O O . CYS A 1 181 ? 20.720 -4.361 0.772 1.00 71.31 181 CYS A O 1
ATOM 1452 N N . PRO A 1 182 ? 22.377 -5.306 -0.420 1.00 81.69 182 PRO A N 1
ATOM 1453 C CA . PRO A 1 182 ? 22.428 -4.231 -1.398 1.00 81.69 182 PRO A CA 1
ATOM 1454 C C . PRO A 1 182 ? 21.226 -4.324 -2.344 1.00 81.69 182 PRO A C 1
ATOM 1456 O O . PRO A 1 182 ? 21.018 -5.341 -3.013 1.00 81.69 182 PRO A O 1
ATOM 1459 N N . VAL A 1 183 ? 20.432 -3.260 -2.403 1.00 84.25 183 VAL A N 1
ATOM 1460 C CA . VAL A 1 183 ? 19.274 -3.113 -3.285 1.00 84.25 183 VAL A CA 1
ATOM 1461 C C . VAL A 1 183 ? 19.565 -2.002 -4.282 1.00 84.25 183 VAL A C 1
ATOM 1463 O O . VAL A 1 183 ? 19.972 -0.905 -3.913 1.00 84.25 183 VAL A O 1
ATOM 1466 N N . LYS A 1 184 ? 19.356 -2.297 -5.566 1.00 89.50 184 LYS A N 1
ATOM 1467 C CA . LYS A 1 184 ? 19.529 -1.321 -6.645 1.00 89.50 184 LYS A CA 1
ATOM 1468 C C . LYS A 1 184 ? 18.251 -0.524 -6.821 1.00 89.50 184 LYS A C 1
ATOM 1470 O O . LYS A 1 184 ? 17.183 -1.129 -6.941 1.00 89.50 184 LYS A O 1
ATOM 1475 N N . LEU A 1 185 ? 18.391 0.791 -6.865 1.00 87.94 185 LEU A N 1
ATOM 1476 C CA . LEU A 1 185 ? 17.308 1.743 -7.028 1.00 87.94 185 LEU A CA 1
ATOM 1477 C C . LEU A 1 185 ? 17.359 2.383 -8.401 1.00 87.94 185 LEU A C 1
ATOM 1479 O O . LEU A 1 185 ? 18.428 2.628 -8.966 1.00 87.94 185 LEU A O 1
ATOM 1483 N N . TYR A 1 186 ? 16.170 2.683 -8.894 1.00 88.44 186 TYR A N 1
ATOM 1484 C CA . TYR A 1 186 ? 15.953 3.321 -10.175 1.00 88.44 186 TYR A CA 1
ATOM 1485 C C . TYR A 1 186 ? 15.019 4.510 -9.975 1.00 88.44 186 TYR A C 1
ATOM 1487 O O . TYR A 1 186 ? 14.074 4.415 -9.189 1.00 88.44 186 TYR A O 1
ATOM 1495 N N . ASN A 1 187 ? 15.285 5.607 -10.684 1.00 87.81 187 ASN A N 1
ATOM 1496 C CA . ASN A 1 187 ? 14.367 6.737 -10.748 1.00 87.81 187 ASN A CA 1
ATOM 1497 C C . ASN A 1 187 ? 13.159 6.319 -11.602 1.00 87.81 187 ASN A C 1
ATOM 1499 O O . ASN A 1 187 ? 13.283 6.108 -12.811 1.00 87.81 187 ASN A O 1
ATOM 1503 N N . VAL A 1 188 ? 12.005 6.141 -10.961 1.00 85.69 188 VAL A N 1
ATOM 1504 C CA . VAL A 1 188 ? 10.764 5.692 -11.602 1.00 85.69 188 VAL A CA 1
ATOM 1505 C C . VAL A 1 188 ? 10.220 6.755 -12.552 1.00 85.69 188 VAL A C 1
ATOM 1507 O O . VAL A 1 188 ? 9.666 6.402 -13.591 1.00 85.69 188 VAL A O 1
ATOM 1510 N N . THR A 1 189 ? 10.433 8.034 -12.249 1.00 83.81 189 THR A N 1
ATOM 1511 C CA . THR A 1 189 ? 10.024 9.151 -13.105 1.00 83.81 189 THR A CA 1
ATOM 1512 C C . THR A 1 189 ? 10.747 9.112 -14.453 1.00 83.81 189 THR A C 1
ATOM 1514 O O . THR A 1 189 ? 10.133 9.345 -15.489 1.00 83.81 189 THR A O 1
ATOM 1517 N N . GLU A 1 190 ? 12.038 8.768 -14.460 1.00 83.44 190 GLU A N 1
ATOM 1518 C CA . GLU A 1 190 ? 12.857 8.725 -15.682 1.00 83.44 190 GLU A CA 1
ATOM 1519 C C . GLU A 1 190 ? 12.772 7.387 -16.428 1.00 83.44 190 GLU A C 1
ATOM 1521 O O . GLU A 1 190 ? 12.788 7.347 -17.656 1.00 83.44 190 GLU A O 1
ATOM 1526 N N . CYS 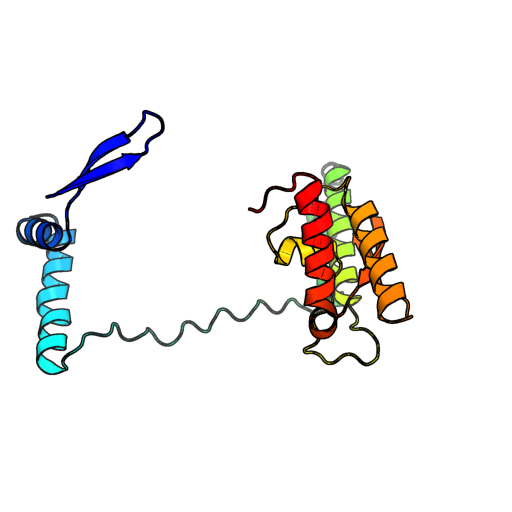A 1 191 ? 12.750 6.275 -15.690 1.00 84.56 191 CYS A N 1
ATOM 1527 C CA . CYS A 1 191 ? 12.985 4.933 -16.235 1.00 84.56 191 CYS A CA 1
ATOM 1528 C C . CYS A 1 191 ? 11.748 4.023 -16.161 1.00 84.56 191 CYS A C 1
ATOM 1530 O O . CYS A 1 191 ? 11.836 2.840 -16.498 1.00 84.56 191 CYS A O 1
ATOM 1532 N N . GLY A 1 192 ? 10.609 4.537 -15.687 1.00 84.25 192 GLY A N 1
ATOM 1533 C CA . GLY A 1 192 ? 9.426 3.745 -15.347 1.00 84.25 192 GLY A CA 1
ATOM 1534 C C . GLY A 1 192 ? 8.875 2.909 -16.502 1.00 84.25 192 GLY A C 1
ATOM 1535 O O . GLY A 1 192 ? 8.547 1.741 -16.298 1.00 84.25 192 GLY A O 1
ATOM 1536 N N . GLU A 1 193 ? 8.828 3.453 -17.722 1.00 86.56 193 GLU A N 1
ATOM 1537 C CA . GLU A 1 193 ? 8.319 2.722 -18.893 1.00 86.56 193 GLU A CA 1
ATOM 1538 C C . GLU A 1 193 ? 9.170 1.487 -19.213 1.00 86.56 193 GLU A C 1
ATOM 1540 O O . GLU A 1 193 ? 8.639 0.377 -19.303 1.00 86.56 193 GLU A O 1
ATOM 1545 N N . GLY A 1 194 ? 10.492 1.643 -19.291 1.00 88.06 194 GLY A N 1
ATOM 1546 C CA . GLY A 1 194 ? 11.397 0.532 -19.583 1.00 88.06 194 GLY A CA 1
ATOM 1547 C C . GLY A 1 194 ? 11.438 -0.514 -18.468 1.00 88.06 194 GLY A C 1
ATOM 1548 O O . GLY A 1 194 ? 11.394 -1.715 -18.736 1.00 88.06 194 GLY A O 1
ATOM 1549 N N . LEU A 1 195 ? 11.399 -0.087 -17.200 1.00 87.25 195 LEU A N 1
ATOM 1550 C CA . LEU A 1 195 ? 11.263 -1.017 -16.075 1.00 87.25 195 LEU A CA 1
ATOM 1551 C C . LEU A 1 195 ? 9.934 -1.780 -16.134 1.00 87.25 195 LEU A C 1
ATOM 1553 O O . LEU A 1 195 ? 9.902 -2.974 -15.836 1.00 87.25 195 LEU A O 1
ATOM 1557 N N . SER A 1 196 ? 8.843 -1.125 -16.542 1.00 87.31 196 SER A N 1
ATOM 1558 C CA . SER A 1 196 ? 7.530 -1.768 -16.654 1.00 87.31 196 SER A CA 1
ATOM 1559 C C . SER A 1 196 ? 7.520 -2.852 -17.730 1.00 87.31 196 SER A C 1
ATOM 1561 O O . SER A 1 196 ? 6.923 -3.909 -17.523 1.00 87.31 196 SER A O 1
ATOM 1563 N N . GLN A 1 197 ? 8.239 -2.636 -18.835 1.00 88.69 197 GLN A N 1
ATOM 1564 C CA . GLN A 1 197 ? 8.393 -3.620 -19.901 1.00 88.69 197 GLN A CA 1
ATOM 1565 C C . GLN A 1 197 ? 9.119 -4.871 -19.399 1.00 88.69 197 GLN A C 1
ATOM 1567 O O . GLN A 1 197 ? 8.622 -5.975 -19.598 1.00 88.69 197 GLN A O 1
ATOM 1572 N N . ILE A 1 198 ? 10.214 -4.709 -18.652 1.00 88.75 198 ILE A N 1
ATOM 1573 C CA . ILE A 1 198 ? 10.973 -5.831 -18.071 1.00 88.75 198 ILE A CA 1
ATOM 1574 C C . ILE A 1 198 ? 10.125 -6.627 -17.082 1.00 88.75 198 ILE A C 1
ATOM 1576 O O . ILE A 1 198 ? 10.168 -7.857 -17.068 1.00 88.75 198 ILE A O 1
ATOM 1580 N N . VAL A 1 199 ? 9.371 -5.929 -16.227 1.00 87.44 199 VAL A N 1
ATOM 1581 C CA . VAL A 1 199 ? 8.485 -6.567 -15.247 1.00 87.44 199 VAL A CA 1
ATOM 1582 C C . VAL A 1 199 ? 7.410 -7.381 -15.965 1.00 87.44 199 VAL A C 1
ATOM 1584 O O . VAL A 1 199 ? 7.198 -8.537 -15.605 1.00 87.44 199 VAL A O 1
ATOM 1587 N N . ARG A 1 200 ? 6.778 -6.819 -17.003 1.00 86.25 200 ARG A N 1
ATOM 1588 C CA . ARG A 1 200 ? 5.748 -7.499 -17.803 1.00 86.25 200 ARG A CA 1
ATOM 1589 C C . ARG A 1 200 ? 6.296 -8.694 -18.571 1.00 86.25 200 ARG A C 1
ATOM 1591 O O . ARG A 1 200 ? 5.683 -9.750 -18.526 1.00 86.25 200 ARG A O 1
ATOM 1598 N N . GLU A 1 201 ? 7.437 -8.545 -19.234 1.00 85.94 201 GLU A N 1
ATOM 1599 C CA . GLU A 1 201 ? 8.089 -9.627 -19.974 1.00 85.94 201 GLU A CA 1
ATOM 1600 C C . GLU A 1 201 ? 8.442 -10.775 -19.024 1.00 85.94 201 GLU A C 1
ATOM 1602 O O . GLU A 1 201 ? 8.027 -11.912 -19.216 1.00 85.94 201 GLU A O 1
ATOM 1607 N N . TYR A 1 202 ? 9.122 -10.473 -17.917 1.00 81.88 202 TYR A N 1
ATOM 1608 C CA . TYR A 1 202 ? 9.626 -11.517 -17.035 1.00 81.88 202 TYR A CA 1
ATOM 1609 C C . TYR A 1 202 ? 8.552 -12.172 -16.163 1.00 81.88 202 TYR A C 1
ATOM 1611 O O . TYR A 1 202 ? 8.587 -13.384 -15.954 1.00 81.88 202 TYR A O 1
ATOM 1619 N N . LEU A 1 203 ? 7.614 -11.397 -15.613 1.00 77.62 203 LEU A N 1
ATOM 1620 C CA . LEU A 1 203 ? 6.562 -11.942 -14.750 1.00 77.62 203 LEU A CA 1
ATOM 1621 C C . LEU A 1 203 ? 5.354 -12.437 -15.548 1.00 77.62 203 LEU A C 1
ATOM 1623 O O . LEU A 1 203 ? 4.699 -13.372 -15.095 1.00 77.62 203 LEU A O 1
ATOM 1627 N N . GLY A 1 204 ? 5.094 -11.875 -16.732 1.00 67.69 204 GLY A N 1
ATOM 1628 C CA . GLY A 1 204 ? 4.074 -12.365 -17.659 1.00 67.69 204 GLY A CA 1
ATOM 1629 C C . GLY A 1 204 ? 4.431 -13.730 -18.252 1.00 67.69 204 GLY A C 1
ATOM 1630 O O . GLY A 1 204 ? 3.577 -14.611 -18.293 1.00 67.69 204 GLY A O 1
ATOM 1631 N N . GLU A 1 205 ? 5.697 -13.959 -18.619 1.00 59.72 205 GLU A N 1
ATOM 1632 C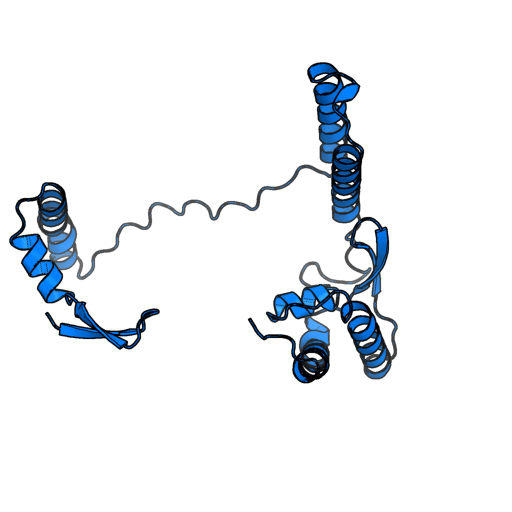 CA . GLU A 1 205 ? 6.175 -15.272 -19.085 1.00 59.72 205 GLU A CA 1
ATOM 1633 C C . GLU A 1 205 ? 6.264 -16.313 -17.956 1.00 59.72 205 GLU A C 1
ATOM 1635 O O . GLU A 1 205 ? 6.023 -17.499 -18.176 1.00 59.72 205 GLU A O 1
ATOM 1640 N N . ALA A 1 206 ? 6.589 -15.888 -16.730 1.00 55.66 206 ALA A N 1
ATOM 1641 C CA . ALA A 1 206 ? 6.784 -16.782 -15.586 1.00 55.66 206 ALA A CA 1
ATOM 1642 C C . ALA A 1 206 ? 5.489 -17.152 -14.830 1.00 55.66 206 ALA A C 1
ATOM 1644 O O . ALA A 1 206 ? 5.564 -17.778 -13.769 1.00 55.66 206 ALA A O 1
ATOM 1645 N N . GLY A 1 207 ? 4.309 -16.778 -15.342 1.00 51.44 207 GLY A N 1
ATOM 1646 C CA . GLY A 1 207 ? 3.018 -17.092 -14.716 1.00 51.44 207 GLY A CA 1
ATOM 1647 C C . GLY A 1 207 ? 2.731 -16.299 -13.437 1.00 51.44 207 GLY A C 1
ATOM 1648 O O . GLY A 1 207 ? 2.033 -16.788 -12.546 1.00 51.44 207 GLY A O 1
ATOM 1649 N N . GLY A 1 208 ? 3.276 -15.087 -13.307 1.00 48.81 208 GLY A N 1
ATOM 1650 C CA . GLY A 1 208 ? 2.895 -14.170 -12.240 1.00 48.81 208 GLY A CA 1
ATOM 1651 C C . GLY A 1 208 ? 1.442 -13.751 -12.427 1.00 48.81 208 GLY A C 1
ATOM 1652 O O . GLY A 1 208 ? 1.132 -13.046 -13.383 1.00 48.81 208 GLY A O 1
ATOM 1653 N N . LEU A 1 209 ? 0.548 -14.190 -11.534 1.00 46.03 209 LEU A N 1
ATOM 1654 C CA . LEU A 1 209 ? -0.827 -13.693 -11.510 1.00 46.03 209 LEU A CA 1
ATOM 1655 C C . LEU A 1 209 ? -0.794 -12.164 -11.394 1.00 46.03 209 LEU A C 1
ATOM 1657 O O . LEU A 1 209 ? -0.378 -11.631 -10.361 1.00 46.03 209 LEU A O 1
ATOM 1661 N N . ALA A 1 210 ? -1.236 -11.483 -12.453 1.00 45.28 210 ALA A N 1
ATOM 1662 C CA . ALA A 1 210 ? -1.748 -10.129 -12.341 1.00 45.28 210 ALA A CA 1
ATOM 1663 C C . ALA A 1 210 ? -2.920 -10.190 -11.351 1.00 45.28 210 ALA A C 1
ATOM 1665 O O . ALA A 1 210 ? -3.841 -10.988 -11.546 1.00 45.28 210 ALA A O 1
ATOM 1666 N N . ALA A 1 211 ? -2.800 -9.464 -10.241 1.00 44.41 211 ALA A N 1
ATOM 1667 C CA . ALA A 1 211 ? -3.859 -9.366 -9.243 1.00 44.41 211 ALA A CA 1
ATOM 1668 C C . ALA A 1 211 ? -4.981 -8.444 -9.731 1.00 44.41 211 ALA A C 1
ATOM 1670 O O . ALA A 1 211 ? -4.663 -7.446 -10.418 1.00 44.41 211 ALA A O 1
#

InterPro domains:
  IPR003497 BRO N-terminal domain [PF02498] (7-48)
  IPR003497 BRO N-terminal domain [PS51750] (1-54)
  IPR003497 BRO N-terminal domain [SM01040] (3-48)